Protein AF-0000000079811790 (afdb_homodimer)

Secondary structure (DSSP, 8-state):
---------HHHHHHHHHHHHHHHHHHHHHHHHHT--HHHHHHHHHTTT----HHHHHHHHHHT--BHHHHHHHHHHHS--------------------/---------HHHHHHHHHHHHHHHHHHHHHHHHHT--HHHHHHHHHTTT----HHHHHHHHHHT--BHHHHHHHHHHHS--------------------

Structure (mmCIF, N/CA/C/O backbone):
data_AF-0000000079811790-model_v1
#
loop_
_entity.id
_entity.type
_entity.pdbx_description
1 polymer 'DUF6471 domain-containing protein'
#
loop_
_atom_site.group_PDB
_atom_site.id
_atom_site.type_symbol
_atom_site.label_atom_id
_atom_site.label_alt_id
_atom_site.label_comp_id
_atom_site.label_asym_id
_atom_site.label_entity_id
_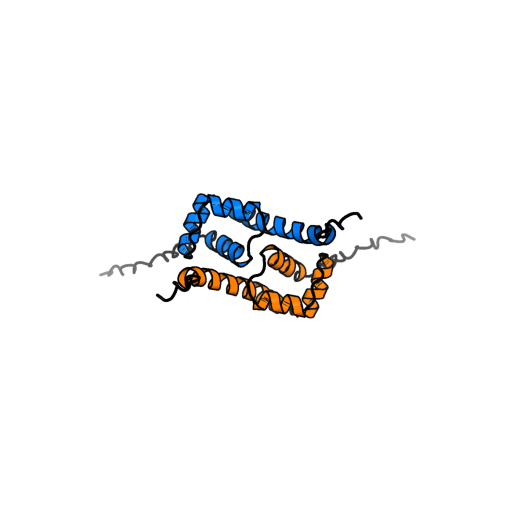atom_site.label_seq_id
_atom_site.pdbx_PDB_ins_code
_atom_site.Cartn_x
_atom_site.Cartn_y
_atom_site.Cartn_z
_atom_site.occupancy
_atom_site.B_iso_or_equiv
_atom_site.auth_seq_id
_atom_site.auth_comp_id
_atom_site.auth_asym_id
_atom_site.auth_atom_id
_atom_site.pdbx_PDB_model_num
ATOM 1 N N . MET A 1 1 ? 10.922 38.344 -19.891 1 31.14 1 MET A N 1
ATOM 2 C CA . MET A 1 1 ? 10.195 37.969 -18.672 1 31.14 1 MET A CA 1
ATOM 3 C C . MET A 1 1 ? 10.281 36.5 -18.406 1 31.14 1 MET A C 1
ATOM 5 O O . MET A 1 1 ? 9.945 35.688 -19.266 1 31.14 1 MET A O 1
ATOM 9 N N . ALA A 1 2 ? 11.164 35.969 -17.484 1 45.91 2 ALA A N 1
ATOM 10 C CA . ALA A 1 2 ? 11.562 34.562 -17.203 1 45.91 2 ALA A CA 1
ATOM 11 C C . ALA A 1 2 ? 10.359 33.719 -16.812 1 45.91 2 ALA A C 1
ATOM 13 O O . ALA A 1 2 ? 9.547 34.156 -15.984 1 45.91 2 ALA A O 1
ATOM 14 N N . THR A 1 3 ? 9.695 33.031 -17.609 1 43.34 3 THR A N 1
ATOM 15 C CA . THR A 1 3 ? 8.57 32.094 -17.438 1 43.34 3 THR A CA 1
ATOM 16 C C . THR A 1 3 ? 8.766 31.25 -16.203 1 43.34 3 THR A C 1
ATOM 18 O O . THR A 1 3 ? 9.859 30.734 -15.961 1 43.34 3 THR A O 1
ATOM 21 N N . PRO A 1 4 ? 8.141 31.609 -15.055 1 40.12 4 PRO A N 1
ATOM 22 C CA . PRO A 1 4 ? 8.289 30.859 -13.812 1 40.12 4 PRO A CA 1
ATOM 23 C C . PRO A 1 4 ? 8.25 29.344 -14.031 1 40.12 4 PRO A C 1
ATOM 25 O O . PRO A 1 4 ? 7.348 28.844 -14.711 1 40.12 4 PRO A O 1
ATOM 28 N N . THR A 1 5 ? 9.328 28.75 -14.445 1 44.62 5 THR A N 1
ATOM 29 C CA . THR A 1 5 ? 9.453 27.297 -14.344 1 44.62 5 THR A CA 1
ATOM 30 C C . THR A 1 5 ? 8.68 26.766 -13.141 1 44.62 5 THR A C 1
ATOM 32 O O . THR A 1 5 ? 8.852 27.266 -12.023 1 44.62 5 THR A O 1
ATOM 35 N N . THR A 1 6 ? 7.391 26.609 -13.133 1 40.62 6 THR A N 1
ATOM 36 C CA . THR A 1 6 ? 6.523 25.969 -12.148 1 40.62 6 THR A CA 1
ATOM 37 C C . THR A 1 6 ? 7.301 24.938 -11.328 1 40.62 6 THR A C 1
ATOM 39 O O . THR A 1 6 ? 7.762 23.922 -11.859 1 40.62 6 THR A O 1
ATOM 42 N N . LEU A 1 7 ? 8.188 25.266 -10.539 1 38.59 7 LEU A N 1
ATOM 43 C CA . LEU A 1 7 ? 8.914 24.531 -9.5 1 38.59 7 LEU A CA 1
ATOM 44 C C . LEU A 1 7 ? 8.047 23.438 -8.891 1 38.59 7 LEU A C 1
ATOM 46 O O . LEU A 1 7 ? 7.188 23.703 -8.047 1 38.59 7 LEU A O 1
ATOM 50 N N . ALA A 1 8 ? 7.254 22.734 -9.445 1 44.53 8 ALA A N 1
ATOM 51 C CA . ALA A 1 8 ? 6.848 21.406 -9.008 1 44.53 8 ALA A CA 1
ATOM 52 C C . ALA A 1 8 ? 7.797 20.859 -7.938 1 44.53 8 ALA A C 1
ATOM 54 O O . ALA A 1 8 ? 8.953 20.547 -8.227 1 44.53 8 ALA A O 1
ATOM 55 N N . SER A 1 9 ? 7.883 21.578 -6.832 1 44.88 9 SER A N 1
ATOM 56 C CA . SER A 1 9 ? 8.703 21.906 -5.672 1 44.88 9 SER A CA 1
ATOM 57 C C . SER A 1 9 ? 9.43 20.688 -5.133 1 44.88 9 SER A C 1
ATOM 59 O O . SER A 1 9 ? 8.805 19.672 -4.82 1 44.88 9 SER A O 1
ATOM 61 N N . THR A 1 10 ? 10.586 20.375 -5.426 1 48.5 10 THR A N 1
ATOM 62 C CA . THR A 1 10 ? 11.641 19.453 -5.051 1 48.5 10 THR A CA 1
ATOM 63 C C . THR A 1 10 ? 11.391 18.875 -3.656 1 48.5 10 THR A C 1
ATOM 65 O O . THR A 1 10 ? 11.734 17.734 -3.379 1 48.5 10 THR A O 1
ATOM 68 N N . SER A 1 11 ? 10.898 19.766 -2.787 1 50.56 11 SER A N 1
ATOM 69 C CA . SER A 1 11 ? 10.867 19.531 -1.347 1 50.56 11 SER A CA 1
ATOM 70 C C . SER A 1 11 ? 9.836 18.469 -0.979 1 50.56 11 SER A C 1
ATOM 72 O O . SER A 1 11 ? 10.109 17.594 -0.157 1 50.56 11 SER A O 1
ATOM 74 N N . GLU A 1 12 ? 8.531 18.75 -1.507 1 49.44 12 GLU A N 1
ATOM 75 C CA . GLU A 1 12 ? 7.504 17.766 -1.202 1 49.44 12 GLU A CA 1
ATOM 76 C C . GLU A 1 12 ? 7.789 16.438 -1.906 1 49.44 12 GLU A C 1
ATOM 78 O O . GLU A 1 12 ? 7.422 15.367 -1.409 1 49.44 12 GLU A O 1
ATOM 83 N N . ALA A 1 13 ? 8.414 16.656 -3.084 1 56.12 13 ALA A N 1
ATOM 84 C CA . ALA A 1 13 ? 8.82 15.602 -4.004 1 56.12 13 ALA A CA 1
ATOM 85 C C . ALA A 1 13 ? 9.742 14.602 -3.318 1 56.12 13 ALA A C 1
ATOM 87 O O . ALA A 1 13 ? 9.586 13.391 -3.477 1 56.12 13 ALA A O 1
ATOM 88 N N . SER A 1 14 ? 10.422 15.328 -2.33 1 75.19 14 SER A N 1
ATOM 89 C CA . SER A 1 14 ? 11.477 14.547 -1.684 1 75.19 14 SER A CA 1
ATOM 90 C C . SER A 1 14 ? 10.906 13.648 -0.597 1 75.19 14 SER A C 1
ATOM 92 O O . SER A 1 14 ? 11.281 12.477 -0.494 1 75.19 14 SER A O 1
ATOM 94 N N . ALA A 1 15 ? 9.734 14.062 -0.052 1 76.31 15 ALA A N 1
ATOM 95 C CA . ALA A 1 15 ? 9.266 13.266 1.078 1 76.31 15 ALA A CA 1
ATOM 96 C C . ALA A 1 15 ? 8.531 12.016 0.601 1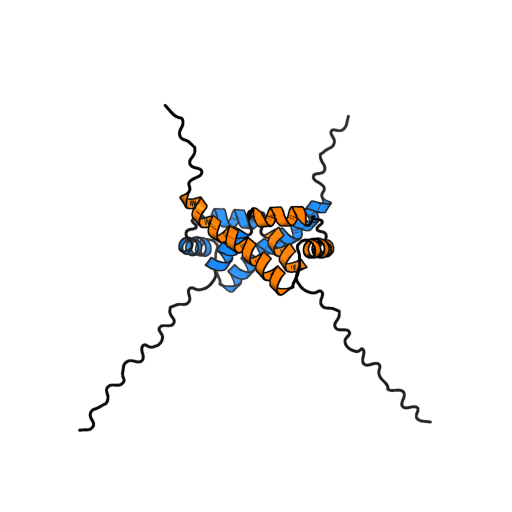 76.31 15 ALA A C 1
ATOM 98 O O . ALA A 1 15 ? 8.672 10.945 1.188 1 76.31 15 ALA A O 1
ATOM 99 N N . TRP A 1 16 ? 7.988 12.148 -0.609 1 88.69 16 TRP A N 1
ATOM 100 C CA . TRP A 1 16 ? 7.215 11.008 -1.075 1 88.69 16 TRP A CA 1
ATOM 101 C C . TRP A 1 16 ? 8.109 9.992 -1.777 1 88.69 16 TRP A C 1
ATOM 103 O O . TRP A 1 16 ? 7.777 8.805 -1.852 1 88.69 16 TRP A O 1
ATOM 113 N N . GLU A 1 17 ? 9.18 10.523 -2.164 1 92.69 17 GLU A N 1
ATOM 114 C CA . GLU A 1 17 ? 10.094 9.633 -2.873 1 92.69 17 GLU A CA 1
ATOM 115 C C . GLU A 1 17 ? 10.578 8.5 -1.972 1 92.69 17 GLU A C 1
ATOM 117 O O . GLU A 1 17 ? 10.719 7.363 -2.42 1 92.69 17 GLU A O 1
ATOM 122 N N . VAL A 1 18 ? 10.75 8.812 -0.733 1 95 18 VAL A N 1
ATOM 123 C CA . VAL A 1 18 ? 11.203 7.801 0.221 1 95 18 VAL A CA 1
ATOM 124 C C . VAL A 1 18 ? 10.148 6.707 0.355 1 95 18 VAL A C 1
ATOM 126 O O . VAL A 1 18 ? 10.477 5.52 0.378 1 95 18 VAL A O 1
ATOM 129 N N . TRP A 1 19 ? 8.969 7.051 0.351 1 96.81 19 TRP A N 1
ATOM 130 C CA . TRP A 1 19 ? 7.898 6.082 0.571 1 96.81 19 TRP A CA 1
ATOM 131 C C . TRP A 1 19 ? 7.562 5.336 -0.717 1 96.81 19 TRP A C 1
ATOM 133 O O . TRP A 1 19 ? 7.137 4.18 -0.68 1 96.81 19 TRP A O 1
ATOM 143 N N . GLU A 1 20 ? 7.805 5.992 -1.838 1 97.25 20 GLU A N 1
ATOM 144 C CA . GLU A 1 20 ? 7.699 5.293 -3.115 1 97.25 20 GLU A CA 1
ATOM 145 C C . GLU A 1 20 ? 8.75 4.195 -3.229 1 97.25 20 GLU A C 1
ATOM 147 O O . GLU A 1 20 ? 8.445 3.076 -3.648 1 97.25 20 GLU A O 1
ATOM 152 N N . GLU A 1 21 ? 9.898 4.559 -2.855 1 97.56 21 GLU A N 1
ATOM 153 C CA . GLU A 1 21 ? 10.969 3.564 -2.832 1 97.56 21 GLU A CA 1
ATOM 154 C C . GLU A 1 21 ? 10.656 2.441 -1.848 1 97.56 21 GLU A C 1
ATOM 156 O O . GLU A 1 21 ? 10.875 1.267 -2.148 1 97.56 21 GLU A O 1
ATOM 161 N N . GLU A 1 22 ? 10.148 2.828 -0.69 1 97.88 22 GLU A N 1
ATOM 162 C CA . GLU A 1 22 ? 9.82 1.837 0.33 1 97.88 22 GLU A CA 1
ATOM 163 C C . GLU A 1 22 ? 8.75 0.87 -0.166 1 97.88 22 GLU A C 1
ATOM 165 O O . GLU A 1 22 ? 8.82 -0.333 0.097 1 97.88 22 GLU A O 1
ATOM 170 N N . ALA A 1 23 ? 7.816 1.379 -0.822 1 98.38 23 ALA A N 1
ATOM 171 C CA . ALA A 1 23 ? 6.762 0.527 -1.361 1 98.38 23 ALA A CA 1
ATOM 172 C C . ALA A 1 23 ? 7.328 -0.49 -2.348 1 98.38 23 ALA A C 1
ATOM 174 O O . ALA A 1 23 ? 7.023 -1.684 -2.262 1 98.38 23 ALA A O 1
ATOM 175 N N . ALA A 1 24 ? 8.156 -0.019 -3.256 1 98.56 24 ALA A N 1
ATOM 176 C CA . ALA A 1 24 ? 8.773 -0.918 -4.227 1 98.56 24 ALA A CA 1
ATOM 177 C C . ALA A 1 24 ? 9.648 -1.959 -3.531 1 98.56 24 ALA A C 1
ATOM 179 O O . ALA A 1 24 ? 9.586 -3.146 -3.855 1 98.56 24 ALA A O 1
ATOM 180 N N . GLU A 1 25 ? 10.375 -1.499 -2.539 1 98.44 25 GLU A N 1
ATOM 181 C CA . GLU A 1 25 ? 11.273 -2.395 -1.823 1 98.44 25 GLU A CA 1
ATOM 182 C C . GLU A 1 25 ? 10.5 -3.441 -1.03 1 98.44 25 GLU A C 1
ATOM 184 O O . GLU A 1 25 ? 10.938 -4.586 -0.902 1 98.44 25 GLU A O 1
ATOM 189 N N . THR A 1 26 ? 9.43 -3.021 -0.496 1 98.31 26 THR A N 1
ATOM 190 C CA . THR A 1 26 ? 8.594 -3.959 0.244 1 98.31 26 THR A CA 1
ATOM 191 C C . THR A 1 26 ? 8.133 -5.102 -0.656 1 98.31 26 THR A C 1
ATOM 193 O O . THR A 1 26 ? 8.227 -6.273 -0.28 1 98.31 26 THR A O 1
ATOM 196 N N . LEU A 1 27 ? 7.68 -4.828 -1.8 1 98.56 27 LEU A N 1
ATOM 197 C CA . LEU A 1 27 ? 7.223 -5.855 -2.732 1 98.56 27 LEU A CA 1
ATOM 198 C C . LEU A 1 27 ? 8.383 -6.734 -3.184 1 98.56 27 LEU A C 1
ATOM 200 O O . LEU A 1 27 ? 8.281 -7.961 -3.174 1 98.56 27 LEU A O 1
ATOM 204 N N . LEU A 1 28 ? 9.5 -6.074 -3.508 1 98.5 28 LEU A N 1
ATOM 205 C CA . LEU A 1 28 ? 10.664 -6.82 -3.982 1 98.5 28 LEU A CA 1
ATOM 206 C C . LEU A 1 28 ? 11.203 -7.73 -2.887 1 98.5 28 LEU A C 1
ATOM 208 O O . LEU A 1 28 ? 11.602 -8.867 -3.16 1 98.5 28 LEU A O 1
ATOM 212 N N . ASP A 1 29 ? 11.227 -7.234 -1.709 1 98.69 29 ASP A N 1
ATOM 213 C CA . ASP A 1 29 ? 11.656 -8.047 -0.577 1 98.69 29 ASP A CA 1
ATOM 214 C C . ASP A 1 29 ? 10.758 -9.273 -0.406 1 98.69 29 ASP A C 1
ATOM 216 O O . ASP A 1 29 ? 11.25 -10.375 -0.147 1 98.69 29 ASP A O 1
ATOM 220 N N . GLU A 1 30 ? 9.484 -9.07 -0.528 1 98.19 30 GLU A N 1
ATOM 221 C CA . GLU A 1 30 ? 8.555 -10.195 -0.39 1 98.19 30 GLU A CA 1
ATOM 222 C C . GLU A 1 30 ? 8.711 -11.188 -1.538 1 98.19 30 GLU A C 1
ATOM 224 O O . GLU A 1 30 ? 8.625 -12.398 -1.333 1 98.19 30 GLU A O 1
ATOM 229 N N . MET A 1 31 ? 8.93 -10.68 -2.678 1 98.38 31 MET A N 1
ATOM 230 C CA . MET A 1 31 ? 9.195 -11.555 -3.811 1 98.38 31 MET A CA 1
ATOM 231 C C . MET A 1 31 ? 10.43 -12.414 -3.555 1 98.38 31 MET A C 1
ATOM 233 O O . MET A 1 31 ? 10.43 -13.617 -3.818 1 98.38 31 MET A O 1
ATOM 237 N N . ARG A 1 32 ? 11.43 -11.789 -3.018 1 98.3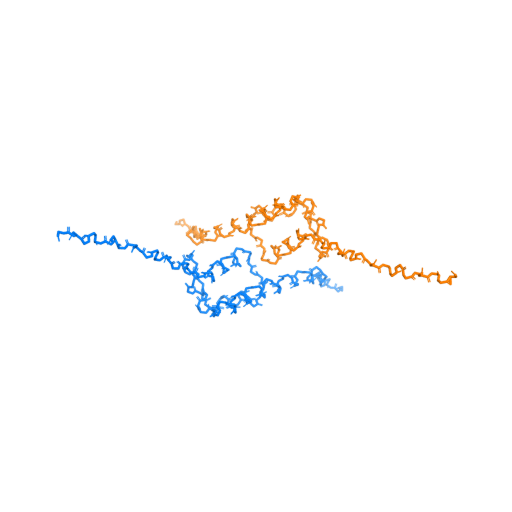1 32 ARG A N 1
ATOM 238 C CA . ARG A 1 32 ? 12.656 -12.516 -2.713 1 98.31 32 ARG A CA 1
ATOM 239 C C . ARG A 1 32 ? 12.414 -13.562 -1.632 1 98.31 32 ARG A C 1
ATOM 241 O O . ARG A 1 32 ? 12.883 -14.695 -1.742 1 98.31 32 ARG A O 1
ATOM 248 N N . LYS A 1 33 ? 11.719 -13.227 -0.665 1 97.81 33 LYS A N 1
ATOM 249 C CA . LYS A 1 33 ? 11.398 -14.148 0.424 1 97.81 33 LYS A CA 1
ATOM 250 C C . LYS A 1 33 ? 10.688 -15.391 -0.096 1 97.81 33 LYS A C 1
ATOM 252 O O . LYS A 1 33 ? 10.938 -16.5 0.371 1 97.81 33 LYS A O 1
ATOM 257 N N . HIS A 1 34 ? 9.82 -15.195 -1.048 1 96.88 34 HIS A N 1
ATOM 258 C CA . HIS A 1 34 ? 9.016 -16.297 -1.581 1 96.88 34 HIS A CA 1
ATOM 259 C C . HIS A 1 34 ? 9.656 -16.875 -2.838 1 96.88 34 HIS A C 1
ATOM 261 O O . HIS A 1 34 ? 9.094 -17.797 -3.453 1 96.88 34 HIS A O 1
ATOM 267 N N . ARG A 1 35 ? 10.742 -16.297 -3.295 1 96.88 35 ARG A N 1
ATOM 268 C CA . ARG A 1 35 ? 11.5 -16.734 -4.469 1 96.88 35 ARG A CA 1
ATOM 269 C C . ARG A 1 35 ? 10.641 -16.656 -5.727 1 96.88 35 ARG A C 1
ATOM 271 O O . ARG A 1 35 ? 10.617 -17.594 -6.523 1 96.88 35 ARG A O 1
ATOM 278 N N . MET A 1 36 ? 9.969 -15.578 -5.863 1 97.75 36 MET A N 1
ATOM 279 C CA . MET A 1 36 ? 9.086 -15.43 -7.016 1 97.75 36 MET A CA 1
ATOM 280 C C . MET A 1 36 ? 9.617 -14.359 -7.969 1 97.75 36 MET A C 1
ATOM 282 O O . MET A 1 36 ? 10.07 -13.305 -7.527 1 97.75 36 MET A O 1
ATOM 286 N N . SER A 1 37 ? 9.508 -14.703 -9.211 1 98.25 37 SER A N 1
ATOM 287 C CA . SER A 1 37 ? 9.805 -13.742 -10.266 1 98.25 37 SER A CA 1
ATOM 288 C C . SER A 1 37 ? 8.562 -12.953 -10.664 1 98.25 37 SER A C 1
ATOM 290 O O . SER A 1 37 ? 7.457 -13.258 -10.211 1 98.25 37 SER A O 1
ATOM 292 N N . TYR A 1 38 ? 8.773 -11.992 -11.578 1 98.38 38 TYR A N 1
ATOM 293 C CA . TYR A 1 38 ? 7.633 -11.258 -12.102 1 98.38 38 TYR A CA 1
ATOM 294 C C .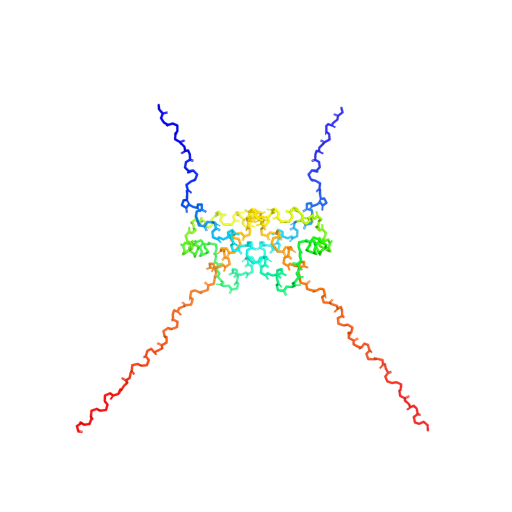 TYR A 1 38 ? 6.715 -12.164 -12.906 1 98.38 38 TYR A C 1
ATOM 296 O O . TYR A 1 38 ? 5.496 -11.984 -12.906 1 98.38 38 TYR A O 1
ATOM 304 N N . LYS A 1 39 ? 7.316 -13.078 -13.633 1 98.5 39 LYS A N 1
ATOM 305 C CA . LYS A 1 39 ? 6.512 -14.047 -14.375 1 98.5 39 LYS A CA 1
ATOM 306 C C . LYS A 1 39 ? 5.645 -14.875 -13.43 1 98.5 39 LYS A C 1
ATOM 308 O O . LYS A 1 39 ? 4.449 -15.062 -13.68 1 98.5 39 LYS A O 1
ATOM 313 N N . ALA A 1 40 ? 6.281 -15.32 -12.406 1 98.12 40 ALA A N 1
ATOM 314 C CA . ALA A 1 40 ? 5.551 -16.109 -11.406 1 98.12 40 ALA A CA 1
ATOM 315 C C . ALA A 1 40 ? 4.477 -15.266 -10.727 1 98.12 40 ALA A C 1
ATOM 317 O O . ALA A 1 40 ? 3.367 -15.742 -10.484 1 98.12 40 ALA A O 1
ATOM 318 N N . LEU A 1 41 ? 4.801 -14.031 -10.391 1 98.25 41 LEU A N 1
ATOM 319 C CA . LEU A 1 41 ? 3.838 -13.133 -9.766 1 98.25 41 LEU A CA 1
ATOM 320 C C . LEU A 1 41 ? 2.646 -12.891 -10.68 1 98.25 41 LEU A C 1
ATOM 322 O O . LEU A 1 41 ? 1.498 -12.891 -10.234 1 98.25 41 LEU A O 1
ATOM 326 N N . SER A 1 42 ? 2.959 -12.695 -11.898 1 98.38 42 SER A N 1
ATOM 327 C CA . SER A 1 42 ? 1.902 -12.492 -12.883 1 98.38 42 SER A CA 1
ATOM 328 C C . SER A 1 42 ? 0.917 -13.656 -12.891 1 98.38 42 SER A C 1
ATOM 330 O O . SER A 1 42 ? -0.297 -13.445 -12.906 1 98.38 42 SER A O 1
ATOM 332 N N . LYS A 1 43 ? 1.396 -14.828 -12.859 1 97.75 43 LYS A N 1
ATOM 333 C CA . LYS A 1 43 ? 0.555 -16.016 -12.836 1 97.75 43 LYS A CA 1
ATOM 334 C C . LYS A 1 43 ? -0.226 -16.109 -11.523 1 97.75 43 LYS A C 1
ATOM 336 O O . LYS A 1 43 ? -1.413 -16.453 -11.531 1 97.75 43 LYS A O 1
ATOM 341 N N . ALA A 1 44 ? 0.432 -15.773 -10.438 1 97.19 44 ALA A N 1
ATOM 342 C CA . ALA A 1 44 ? -0.211 -15.852 -9.133 1 97.19 44 ALA A CA 1
ATOM 343 C C . ALA A 1 44 ? -1.371 -14.859 -9.031 1 97.19 44 ALA A C 1
ATOM 345 O O . ALA A 1 44 ? -2.389 -15.148 -8.398 1 97.19 44 ALA A O 1
ATOM 346 N N . LEU A 1 45 ? -1.276 -13.773 -9.656 1 97.19 45 LEU A N 1
ATOM 347 C CA . LEU A 1 45 ? -2.307 -12.742 -9.617 1 97.19 45 LEU A CA 1
ATOM 348 C C . LEU A 1 45 ? -3.578 -13.219 -10.312 1 97.19 45 LEU A C 1
ATOM 350 O O . LEU A 1 45 ? -4.676 -12.75 -9.992 1 97.19 45 LEU A O 1
ATOM 354 N N . GLU A 1 46 ? -3.424 -14.172 -11.188 1 96.31 46 GLU A N 1
ATOM 355 C CA . GLU A 1 46 ? -4.59 -14.688 -11.898 1 96.31 46 GLU A CA 1
ATOM 356 C C . GLU A 1 46 ? -5.578 -15.344 -10.938 1 96.31 46 GLU A C 1
ATOM 358 O O . GLU A 1 46 ? -6.793 -15.297 -11.156 1 96.31 46 GLU A O 1
ATOM 363 N N . ARG A 1 47 ? -5.055 -15.906 -9.898 1 94.31 47 ARG A N 1
ATOM 364 C CA . ARG A 1 47 ? -5.93 -16.547 -8.922 1 94.31 47 ARG A CA 1
ATOM 365 C C . ARG A 1 47 ? -6.812 -15.508 -8.227 1 94.31 47 ARG A C 1
ATOM 367 O O . ARG A 1 47 ? -7.879 -15.844 -7.703 1 94.31 47 ARG A O 1
ATOM 374 N N . LEU A 1 48 ? -6.375 -14.305 -8.328 1 94.88 48 LEU A N 1
ATOM 375 C CA . LEU A 1 48 ? -7.129 -13.211 -7.723 1 94.88 48 LEU A CA 1
ATOM 376 C C . LEU A 1 48 ? -7.973 -12.484 -8.766 1 94.88 48 LEU A C 1
ATOM 378 O O . LEU A 1 48 ? -8.586 -11.453 -8.469 1 94.88 48 LEU A O 1
ATOM 382 N N . GLY A 1 49 ? -7.871 -12.961 -10 1 94.31 49 GLY A N 1
ATOM 383 C CA . GLY A 1 49 ? -8.617 -12.352 -11.094 1 94.31 49 GLY A CA 1
ATOM 384 C C . GLY A 1 49 ? -7.902 -11.172 -11.719 1 94.31 49 GLY A C 1
ATOM 385 O O . GLY A 1 49 ? -8.523 -10.352 -12.398 1 94.31 49 GLY A O 1
ATOM 386 N N . ILE A 1 50 ? -6.738 -11.008 -11.461 1 95.56 50 ILE A N 1
ATOM 387 C CA . ILE A 1 50 ? -5.941 -9.914 -12 1 95.56 50 ILE A CA 1
ATOM 388 C C . ILE A 1 50 ? -5.02 -10.43 -13.094 1 95.56 50 ILE A C 1
ATOM 390 O O . ILE A 1 50 ? -4.211 -11.336 -12.867 1 95.56 50 ILE A O 1
ATOM 394 N N . TYR A 1 51 ? -5.188 -9.812 -14.195 1 96.12 51 TYR A N 1
ATOM 395 C CA . TYR A 1 51 ? -4.41 -10.25 -15.352 1 96.12 51 TYR A CA 1
ATOM 396 C C . TYR A 1 51 ? -3.484 -9.141 -15.836 1 96.12 51 TYR A C 1
ATOM 398 O O . TYR A 1 51 ? -3.93 -8.195 -16.484 1 96.12 51 TYR A O 1
ATOM 406 N N . GLU A 1 52 ? -2.256 -9.234 -15.398 1 95.88 52 GLU A N 1
ATOM 407 C CA . GLU A 1 52 ? -1.203 -8.281 -15.742 1 95.88 52 GLU A CA 1
ATOM 408 C C . GLU A 1 52 ? 0.072 -9 -16.172 1 95.88 52 GLU A C 1
ATOM 410 O O . GLU A 1 52 ? 0.488 -9.977 -15.547 1 95.88 52 GLU A O 1
ATOM 415 N N . SER A 1 53 ? 0.664 -8.586 -17.266 1 97.75 53 SER A N 1
ATOM 416 C CA . SER A 1 53 ? 1.884 -9.227 -17.734 1 97.75 53 SER A CA 1
ATOM 417 C C . SER A 1 53 ? 3.064 -8.922 -16.828 1 97.75 53 SER A C 1
ATOM 419 O O . SER A 1 53 ? 3.078 -7.898 -16.141 1 97.75 53 SER A O 1
ATOM 421 N N . ALA A 1 54 ? 4.055 -9.836 -16.922 1 98.31 54 ALA A N 1
ATOM 422 C CA . ALA A 1 54 ? 5.281 -9.641 -16.156 1 98.31 54 ALA A CA 1
ATOM 423 C C . ALA A 1 54 ? 5.953 -8.32 -16.531 1 98.31 54 ALA A C 1
ATOM 425 O O . ALA A 1 54 ? 6.473 -7.613 -15.664 1 98.31 54 ALA A O 1
ATOM 426 N N . ALA A 1 55 ? 5.91 -7.969 -17.766 1 98.19 55 ALA A N 1
ATOM 427 C CA . ALA A 1 55 ? 6.516 -6.73 -18.25 1 98.19 55 ALA A CA 1
ATOM 428 C C . ALA A 1 55 ? 5.812 -5.508 -17.656 1 98.19 55 ALA A C 1
ATOM 430 O O . ALA A 1 55 ? 6.461 -4.535 -17.266 1 98.19 55 ALA A O 1
ATOM 431 N N . GLN A 1 56 ? 4.504 -5.543 -17.578 1 97.44 56 GLN A N 1
ATOM 432 C CA . GLN A 1 56 ? 3.738 -4.43 -17.016 1 97.44 56 GLN A CA 1
ATOM 433 C C . GLN A 1 56 ? 3.957 -4.305 -15.516 1 97.44 56 GLN A C 1
ATOM 435 O O . GLN A 1 56 ? 4.039 -3.193 -14.984 1 97.44 56 GLN A O 1
ATOM 440 N N . LEU A 1 57 ? 4.035 -5.445 -14.867 1 98.31 57 LEU A N 1
ATOM 441 C CA . LEU A 1 57 ? 4.348 -5.449 -13.438 1 98.31 57 LEU A CA 1
ATOM 442 C C . LEU A 1 57 ? 5.707 -4.809 -13.18 1 98.31 57 LEU A C 1
ATOM 444 O O . LEU A 1 57 ? 5.84 -3.967 -12.289 1 98.31 57 LEU A O 1
ATOM 448 N N . ASN A 1 58 ? 6.656 -5.223 -13.945 1 97.81 58 ASN A N 1
ATOM 449 C CA . ASN A 1 58 ? 8.008 -4.676 -13.828 1 97.81 58 ASN A CA 1
ATOM 450 C C . ASN A 1 58 ? 8.016 -3.162 -14.023 1 97.81 58 ASN A C 1
ATOM 452 O O . ASN A 1 58 ? 8.68 -2.439 -13.281 1 97.81 58 ASN A O 1
ATOM 456 N N . ARG A 1 59 ? 7.309 -2.697 -14.914 1 97.75 59 ARG A N 1
ATOM 457 C CA . ARG A 1 59 ? 7.246 -1.264 -15.18 1 97.75 59 ARG A CA 1
ATOM 458 C C . ARG A 1 59 ? 6.594 -0.521 -14.016 1 97.75 59 ARG A C 1
ATOM 460 O O . ARG A 1 59 ? 7.078 0.53 -13.594 1 97.75 59 ARG A O 1
ATOM 467 N N . LYS A 1 60 ? 5.508 -1.073 -13.539 1 97.56 60 LYS A N 1
ATOM 468 C CA . LYS A 1 60 ? 4.805 -0.454 -12.422 1 97.56 60 LYS A CA 1
ATOM 469 C C . LYS A 1 60 ? 5.715 -0.321 -11.203 1 97.56 60 LYS A C 1
ATOM 471 O O . LYS A 1 60 ? 5.781 0.745 -10.586 1 97.56 60 LYS A O 1
ATOM 476 N N . VAL A 1 61 ? 6.391 -1.388 -10.945 1 98.06 61 VAL A N 1
ATOM 477 C CA . VAL A 1 61 ? 7.238 -1.412 -9.758 1 98.06 61 VAL A CA 1
ATOM 478 C C . VAL A 1 61 ? 8.445 -0.498 -9.969 1 98.06 61 VAL A C 1
ATOM 480 O O . VAL A 1 61 ? 8.867 0.2 -9.039 1 98.06 61 VAL A O 1
ATOM 483 N N . ASN A 1 62 ? 8.961 -0.424 -11.07 1 96.81 62 ASN A N 1
ATOM 484 C CA . ASN A 1 62 ? 10.109 0.416 -11.383 1 96.81 62 ASN A CA 1
ATOM 485 C C . ASN A 1 62 ? 9.758 1.899 -11.32 1 96.81 62 ASN A C 1
ATOM 487 O O . ASN A 1 62 ? 10.578 2.721 -10.914 1 96.81 62 ASN A O 1
ATOM 491 N N . ARG A 1 63 ? 8.609 2.23 -11.617 1 96.19 63 ARG A N 1
ATOM 492 C CA . ARG A 1 63 ? 8.148 3.617 -11.562 1 96.19 63 ARG A CA 1
ATOM 493 C C . ARG A 1 63 ? 7.766 4.008 -10.141 1 96.19 63 ARG A C 1
ATOM 495 O O . ARG A 1 63 ? 7.691 5.195 -9.82 1 96.19 63 ARG A O 1
ATOM 502 N N . LYS A 1 64 ? 7.441 3.111 -9.422 1 95.12 64 LYS A N 1
ATOM 503 C CA . LYS A 1 64 ? 7.262 3.24 -7.98 1 95.12 64 LYS A CA 1
ATOM 504 C C . LYS A 1 64 ? 6.047 4.105 -7.656 1 95.12 64 LYS A C 1
ATOM 506 O O . LYS A 1 64 ? 5.938 4.637 -6.551 1 95.12 64 LYS A O 1
ATOM 511 N N . LYS A 1 65 ? 5.125 4.195 -8.633 1 94.19 65 LYS A N 1
ATOM 512 C CA . LYS A 1 65 ? 3.943 5.039 -8.469 1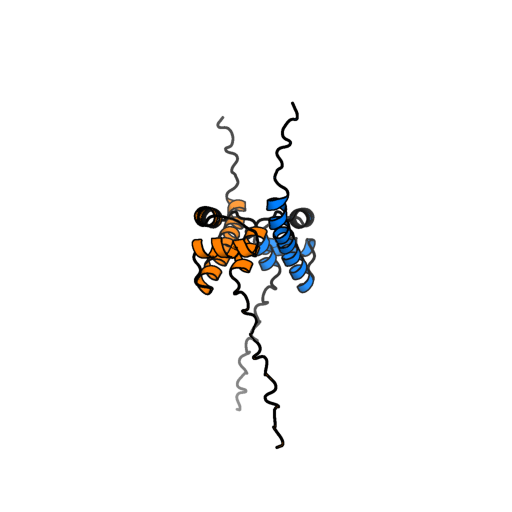 94.19 65 LYS A CA 1
ATOM 513 C C . LYS A 1 65 ? 2.664 4.203 -8.516 1 94.19 65 LYS A C 1
ATOM 515 O O . LYS A 1 65 ? 1.625 4.68 -8.977 1 94.19 65 LYS A O 1
ATOM 520 N N . PHE A 1 66 ? 2.686 3.035 -7.945 1 97.19 66 PHE A N 1
ATOM 521 C CA . PHE A 1 66 ? 1.543 2.131 -8.016 1 97.19 66 PHE A CA 1
ATOM 522 C C . PHE A 1 66 ? 0.646 2.305 -6.793 1 97.19 66 PHE A C 1
ATOM 524 O O . PHE A 1 66 ? 1.052 2.908 -5.797 1 97.19 66 PHE A O 1
ATOM 531 N N . SER A 1 67 ? -0.562 1.809 -6.953 1 97.81 67 SER A N 1
ATOM 532 C CA . SER A 1 67 ? -1.586 2.004 -5.934 1 97.81 67 SER A CA 1
ATOM 533 C C . SER A 1 67 ? -1.38 1.057 -4.754 1 97.81 67 SER A C 1
ATOM 535 O O . SER A 1 67 ? -0.706 0.033 -4.887 1 97.81 67 SER A O 1
ATOM 537 N N . ALA A 1 68 ? -2.006 1.403 -3.627 1 98.5 68 ALA A N 1
ATOM 538 C CA . ALA A 1 68 ? -2.031 0.524 -2.461 1 98.5 68 ALA A CA 1
ATOM 539 C C . ALA A 1 68 ? -2.77 -0.775 -2.77 1 98.5 68 ALA A C 1
ATOM 541 O O . ALA A 1 68 ? -2.365 -1.849 -2.318 1 98.5 68 ALA A O 1
ATOM 542 N N . ALA A 1 69 ? -3.807 -0.672 -3.531 1 98 69 ALA A N 1
ATOM 543 C CA . ALA A 1 69 ? -4.547 -1.856 -3.959 1 98 69 ALA A CA 1
ATOM 544 C C . ALA A 1 69 ? -3.639 -2.826 -4.711 1 98 69 ALA A C 1
ATOM 546 O O . ALA A 1 69 ? -3.672 -4.035 -4.465 1 98 69 ALA A O 1
ATOM 547 N N . PHE A 1 70 ? -2.818 -2.342 -5.551 1 97.69 70 PHE A N 1
ATOM 548 C CA . PHE A 1 70 ? -1.883 -3.156 -6.316 1 97.69 70 PHE A CA 1
ATOM 549 C C . PHE A 1 70 ? -0.89 -3.852 -5.391 1 97.69 70 PHE A C 1
ATOM 551 O O . PHE A 1 70 ? -0.651 -5.055 -5.52 1 97.69 70 PHE A O 1
ATOM 558 N N . LEU A 1 71 ? -0.383 -3.047 -4.523 1 98.5 71 LEU A N 1
ATOM 559 C CA . LEU A 1 71 ? 0.587 -3.615 -3.594 1 98.5 71 LEU A CA 1
ATOM 560 C C . LEU A 1 71 ? -0.034 -4.754 -2.789 1 98.5 71 LEU A C 1
ATOM 562 O O . LEU A 1 71 ? 0.554 -5.832 -2.674 1 98.5 71 LEU A O 1
ATOM 566 N N . LEU A 1 72 ? -1.204 -4.543 -2.289 1 98.19 72 LEU A N 1
ATOM 567 C CA . LEU A 1 72 ? -1.842 -5.543 -1.441 1 98.19 72 LEU A CA 1
ATOM 568 C C . LEU A 1 72 ? -2.201 -6.785 -2.246 1 98.19 72 LEU A C 1
ATOM 570 O O . LEU A 1 72 ? -2.059 -7.91 -1.757 1 98.19 72 LEU A O 1
ATOM 574 N N . ALA A 1 73 ? -2.672 -6.594 -3.439 1 97.88 73 ALA A N 1
ATOM 575 C CA . ALA A 1 73 ? -2.965 -7.738 -4.301 1 97.88 73 ALA A CA 1
ATOM 576 C C . ALA A 1 73 ? -1.707 -8.562 -4.559 1 97.88 73 ALA A C 1
ATOM 578 O O . ALA A 1 73 ? -1.748 -9.797 -4.523 1 97.88 73 ALA A O 1
ATOM 579 N N . CYS A 1 74 ? -0.59 -7.852 -4.82 1 98.44 74 CYS A N 1
ATOM 580 C CA . CYS A 1 74 ? 0.665 -8.555 -5.062 1 98.44 74 CYS A CA 1
ATOM 581 C C . CYS A 1 74 ? 1.101 -9.336 -3.83 1 98.44 74 CYS A C 1
ATOM 583 O O . CYS A 1 74 ? 1.508 -10.492 -3.938 1 98.44 74 CYS A O 1
ATOM 585 N N . LEU A 1 75 ? 0.976 -8.688 -2.711 1 98.25 75 LEU A N 1
ATOM 586 C CA . LEU A 1 75 ? 1.379 -9.352 -1.477 1 98.25 75 LEU A CA 1
ATOM 587 C C . LEU A 1 75 ? 0.496 -10.562 -1.199 1 98.25 75 LEU A C 1
ATOM 589 O O . LEU A 1 75 ? 0.979 -11.594 -0.728 1 98.25 75 LEU A O 1
ATOM 593 N N . GLU A 1 76 ? -0.719 -10.406 -1.457 1 97.56 76 GLU A N 1
ATOM 594 C CA . GLU A 1 76 ? -1.636 -11.531 -1.307 1 97.56 76 GLU A CA 1
ATOM 595 C C . GLU A 1 76 ? -1.271 -12.672 -2.258 1 97.56 76 GLU A C 1
ATOM 597 O O . GLU A 1 76 ? -1.294 -13.844 -1.87 1 97.56 76 GLU A O 1
ATOM 602 N N . ALA A 1 77 ? -0.982 -12.352 -3.424 1 97.69 77 ALA A N 1
ATOM 603 C CA . ALA A 1 77 ? -0.656 -13.344 -4.441 1 97.69 77 ALA A CA 1
ATOM 604 C C . ALA A 1 77 ? 0.618 -14.102 -4.078 1 97.69 77 ALA A C 1
ATOM 606 O O . ALA A 1 77 ? 0.805 -15.25 -4.488 1 97.69 77 ALA A O 1
ATOM 607 N N . LEU A 1 78 ? 1.462 -13.477 -3.336 1 97.56 78 LEU A N 1
ATOM 608 C CA . LEU A 1 78 ? 2.736 -14.078 -2.961 1 97.56 78 LEU A CA 1
ATOM 609 C C . LEU A 1 78 ? 2.547 -15.109 -1.853 1 97.56 78 LEU A C 1
ATOM 611 O O . LEU A 1 78 ? 3.418 -15.953 -1.625 1 97.56 78 LEU A O 1
ATOM 615 N N . GLU A 1 79 ? 1.461 -15.016 -1.087 1 94.31 79 GLU A N 1
ATOM 616 C CA . GLU A 1 79 ? 1.212 -15.953 0.004 1 94.31 79 GLU A CA 1
ATOM 617 C C . GLU A 1 79 ? 0.896 -17.344 -0.528 1 94.31 79 GLU A C 1
ATOM 619 O O . GLU A 1 79 ? 0.111 -17.5 -1.466 1 94.31 79 GLU A O 1
ATOM 624 N N . PRO A 1 80 ? 1.666 -18.359 0.028 1 84.44 80 PRO A N 1
ATOM 625 C CA . PRO A 1 80 ? 1.426 -19.719 -0.44 1 84.44 80 PRO A CA 1
ATOM 626 C C . PRO A 1 80 ? -0.013 -20.188 -0.214 1 84.44 80 PRO A C 1
ATOM 628 O O . PRO A 1 80 ? -0.641 -19.797 0.774 1 84.44 80 PRO A O 1
ATOM 631 N N . GLU A 1 81 ? -0.536 -20.766 -1.222 1 75.94 81 GLU A N 1
ATOM 632 C CA . GLU A 1 81 ? -1.845 -21.375 -1.055 1 75.94 81 GLU A CA 1
ATOM 633 C C . GLU A 1 81 ? -1.791 -22.516 -0.028 1 75.94 81 GLU A C 1
ATOM 635 O O . GLU A 1 81 ? -0.845 -23.297 -0.015 1 75.94 81 GLU A O 1
ATOM 640 N N . GLU A 1 82 ? -2.16 -22.141 1.188 1 60.19 82 GLU A N 1
ATOM 641 C CA . GLU A 1 82 ? -2.209 -23.266 2.104 1 60.19 82 GLU A CA 1
ATOM 642 C C . GLU A 1 82 ? -2.717 -24.531 1.398 1 60.19 82 GLU A C 1
ATOM 644 O O . GLU A 1 82 ? -3.736 -24.484 0.708 1 60.19 82 GLU A O 1
ATOM 649 N N . GLU A 1 83 ? -1.839 -25.281 0.888 1 55.5 83 GLU A N 1
ATOM 650 C CA . GLU A 1 83 ? -2.346 -26.625 0.578 1 55.5 83 GLU A CA 1
ATOM 651 C C . GLU A 1 83 ? -3.324 -27.094 1.646 1 55.5 83 GLU A C 1
ATOM 653 O O . GLU A 1 83 ? -3.09 -26.906 2.842 1 55.5 83 GLU A O 1
ATOM 658 N N . PRO A 1 84 ? -4.652 -27.281 1.285 1 50.53 84 PRO A N 1
ATOM 659 C CA . PRO A 1 84 ? -5.469 -27.906 2.326 1 50.53 84 PRO A CA 1
ATOM 660 C C . PRO A 1 84 ? -4.672 -28.891 3.186 1 50.53 84 PRO A C 1
ATOM 662 O O . PRO A 1 84 ? -3.852 -29.641 2.664 1 50.53 84 PRO A O 1
ATOM 665 N N . ASN A 1 85 ? -4.125 -28.359 4.199 1 47.62 85 ASN A N 1
ATOM 666 C CA . ASN A 1 85 ? -3.596 -29.406 5.062 1 47.62 85 ASN A CA 1
ATOM 667 C C . ASN A 1 85 ? -4.387 -30.703 4.918 1 47.62 85 ASN A C 1
ATOM 669 O O . ASN A 1 85 ? -5.57 -30.766 5.254 1 47.62 85 ASN A O 1
ATOM 673 N N . ALA A 1 86 ? -4.207 -31.484 3.916 1 44.84 86 ALA A N 1
ATOM 674 C CA . ALA A 1 86 ? -4.727 -32.844 4.004 1 44.84 86 ALA A CA 1
ATOM 675 C C . ALA A 1 86 ? -4.746 -33.344 5.449 1 44.84 86 ALA A C 1
ATOM 677 O O . ALA A 1 86 ? -3.695 -33.625 6.023 1 44.84 86 ALA A O 1
ATOM 678 N N . ARG A 1 87 ? -5.461 -32.688 6.316 1 45.84 87 ARG A N 1
ATOM 679 C CA . ARG A 1 87 ? -5.598 -33.469 7.543 1 45.84 87 ARG A CA 1
ATOM 680 C C . ARG A 1 87 ? -5.57 -34.969 7.242 1 45.84 87 ARG A C 1
ATOM 682 O O . ARG A 1 87 ? -6.297 -35.469 6.367 1 45.84 87 ARG A O 1
ATOM 689 N N . PRO A 1 88 ? -4.508 -35.625 7.594 1 46.91 88 PRO A N 1
ATOM 690 C CA . PRO A 1 88 ? -4.602 -37.094 7.332 1 46.91 88 PRO A CA 1
ATOM 691 C C . PRO A 1 88 ? -6 -37.625 7.602 1 46.91 88 PRO A C 1
ATOM 693 O O . PRO A 1 88 ? -6.582 -37.375 8.656 1 46.91 88 PRO A O 1
ATOM 696 N N . LEU A 1 89 ? -6.965 -37.531 6.719 1 47.97 89 LEU A N 1
ATOM 697 C CA . LEU A 1 89 ? -8.148 -38.344 6.977 1 47.97 89 LEU A CA 1
ATOM 698 C C . LEU A 1 89 ? -7.793 -39.594 7.781 1 47.97 89 LEU A C 1
ATOM 700 O O . LEU A 1 89 ? -6.961 -40.406 7.359 1 47.97 89 LEU A O 1
ATOM 704 N N . GLY A 1 90 ? -7.625 -39.438 9.094 1 45.69 90 GLY A N 1
ATOM 705 C CA . GLY A 1 90 ? -7.535 -40.625 9.906 1 45.69 90 GLY A CA 1
ATOM 706 C C . GLY A 1 90 ? -8.383 -41.781 9.391 1 45.69 90 GLY A C 1
ATOM 707 O O . GLY A 1 90 ? -9.617 -41.688 9.375 1 45.69 90 GLY A O 1
ATOM 708 N N . LEU A 1 91 ? -7.953 -42.469 8.438 1 50.12 91 LEU A N 1
ATOM 709 C CA . LEU A 1 91 ? -8.578 -43.75 8.047 1 50.12 91 LEU A CA 1
ATOM 710 C C . LEU A 1 91 ? -9.047 -44.5 9.281 1 50.12 91 LEU A C 1
ATOM 712 O O . LEU A 1 91 ? -8.391 -44.469 10.32 1 50.12 91 LEU A O 1
ATOM 716 N N . PRO A 1 92 ? -10.375 -44.656 9.516 1 47.91 92 PRO A N 1
ATOM 717 C CA . PRO A 1 92 ? -10.859 -45.469 10.617 1 47.91 92 PRO A CA 1
ATOM 718 C C . PRO A 1 92 ? -10.047 -46.75 10.789 1 47.91 92 PRO A C 1
ATOM 720 O O . PRO A 1 92 ? -9.57 -47.312 9.805 1 47.91 92 PRO A O 1
ATOM 723 N N . THR A 1 93 ? -9.109 -46.812 11.711 1 43.12 93 THR A N 1
ATOM 724 C CA . THR A 1 93 ? -8.492 -48.062 12.117 1 43.12 93 THR A CA 1
ATOM 725 C C . THR A 1 93 ? -9.531 -49.188 12.203 1 43.12 93 THR A C 1
ATOM 727 O O . THR A 1 93 ? -10.602 -49 12.773 1 43.12 93 THR A O 1
ATOM 730 N N . ASP A 1 94 ? -9.656 -50.031 11.234 1 37.84 94 ASP A N 1
ATOM 731 C CA . ASP A 1 94 ? -10.383 -51.312 11.258 1 37.84 94 ASP A CA 1
ATOM 732 C C . ASP A 1 94 ? -10.203 -52.031 12.594 1 37.84 94 ASP A C 1
ATOM 734 O O . ASP A 1 94 ? -9.07 -52.281 13.016 1 37.84 94 ASP A O 1
ATOM 738 N N . LYS A 1 95 ? -11.148 -51.844 13.523 1 40.75 95 LYS A N 1
ATOM 739 C CA . LYS A 1 95 ? -11.305 -52.75 14.656 1 40.75 95 LYS A CA 1
ATOM 740 C C . LYS A 1 95 ? -11.102 -54.188 14.234 1 40.75 95 LYS A C 1
ATOM 742 O O . LYS A 1 95 ? -11.805 -54.688 13.352 1 40.75 95 LYS A O 1
ATOM 747 N N . GLN A 1 96 ? -9.812 -54.625 14.062 1 36.88 96 GLN A N 1
ATOM 748 C CA . GLN A 1 96 ? -9.562 -56.031 14.008 1 36.88 96 GLN A CA 1
ATOM 749 C C . GLN A 1 96 ? -10.477 -56.812 14.969 1 36.88 96 GLN A C 1
ATOM 751 O O . GLN A 1 96 ? -10.508 -56.5 16.156 1 36.88 96 GLN A O 1
ATOM 756 N N . GLY A 1 97 ? -11.594 -57.188 14.594 1 39.84 97 GLY A N 1
ATOM 757 C CA . GLY A 1 97 ? -12.461 -58.188 15.188 1 39.84 97 GLY A CA 1
ATOM 758 C C . GLY A 1 97 ? -11.688 -59.312 15.875 1 39.84 97 GLY A C 1
ATOM 759 O O . GLY A 1 97 ? -10.992 -60.062 15.219 1 39.84 97 GLY A O 1
ATOM 760 N N . SER A 1 98 ? -11.055 -59 16.969 1 40.94 98 SER A N 1
ATOM 761 C CA . SER A 1 98 ? -10.625 -60.125 17.797 1 40.94 98 SER A CA 1
ATOM 762 C C . SER A 1 98 ? -11.734 -61.156 17.938 1 40.94 98 SER A C 1
ATOM 764 O O . SER A 1 98 ? -12.781 -60.906 18.531 1 40.94 98 SER A O 1
ATOM 766 N N . ASN A 1 99 ? -12.219 -61.75 16.875 1 29.31 99 ASN A N 1
ATOM 767 C CA . ASN A 1 99 ? -12.719 -63.094 17.203 1 29.31 99 ASN A CA 1
ATOM 768 C C . ASN A 1 99 ? -11.609 -64 17.75 1 29.31 99 ASN A C 1
ATOM 770 O O . ASN A 1 99 ? -10.484 -63.969 17.234 1 29.31 99 ASN A O 1
ATOM 774 N N . MET B 1 1 ? -27.422 6.633 -34.5 1 24.09 1 MET B N 1
ATOM 775 C CA . MET B 1 1 ? -26.641 5.508 -33.969 1 24.09 1 MET B CA 1
ATOM 776 C C . MET B 1 1 ? -25.922 5.895 -32.688 1 24.09 1 MET B C 1
ATOM 778 O O . MET B 1 1 ? -25.156 6.852 -32.656 1 24.09 1 MET B O 1
ATOM 782 N N . ALA B 1 2 ? -26.453 5.621 -31.484 1 40.88 2 ALA B N 1
ATOM 783 C CA . ALA B 1 2 ? -26 6.039 -30.156 1 40.88 2 ALA B CA 1
ATOM 784 C C . ALA B 1 2 ? -24.547 5.617 -29.922 1 40.88 2 ALA B C 1
ATOM 786 O O . ALA B 1 2 ? -24.156 4.492 -30.234 1 40.88 2 ALA B O 1
ATOM 787 N N . THR B 1 3 ? -23.562 6.414 -30 1 42.31 3 THR B N 1
ATOM 788 C CA . THR B 1 3 ? -22.125 6.219 -29.844 1 42.31 3 THR B CA 1
ATOM 789 C C . THR B 1 3 ? -21.828 5.312 -28.641 1 42.31 3 THR B C 1
ATOM 791 O O . THR B 1 3 ? -22.547 5.344 -27.641 1 42.31 3 THR B O 1
ATOM 794 N N . PRO B 1 4 ? -21.234 4.164 -28.812 1 40.28 4 PRO B N 1
ATOM 795 C CA . PRO B 1 4 ? -20.922 3.182 -27.766 1 40.28 4 PRO B CA 1
ATOM 796 C C . PRO B 1 4 ? -20.359 3.822 -26.5 1 40.28 4 PRO B C 1
ATOM 798 O O . PRO B 1 4 ? -19.578 4.781 -26.578 1 40.28 4 PRO B O 1
ATOM 801 N N . THR B 1 5 ? -21.156 4.109 -25.547 1 43.25 5 THR B N 1
ATOM 802 C CA . THR B 1 5 ? -20.797 4.371 -24.156 1 43.25 5 THR B CA 1
ATOM 803 C C . THR B 1 5 ? -19.547 3.568 -23.766 1 43.25 5 THR B C 1
ATOM 805 O O . THR B 1 5 ? -19.5 2.357 -23.984 1 43.25 5 THR B O 1
ATOM 808 N N . THR B 1 6 ? -18.344 3.924 -23.969 1 39.69 6 THR B N 1
ATOM 809 C CA . THR B 1 6 ? -17.062 3.387 -23.531 1 39.69 6 THR B CA 1
ATOM 810 C C . THR B 1 6 ? -17.219 2.691 -22.172 1 39.69 6 THR B C 1
ATOM 812 O O . THR B 1 6 ? -17.516 3.336 -21.172 1 39.69 6 THR B O 1
ATOM 815 N N . LEU B 1 7 ? -17.875 1.631 -22.047 1 36.41 7 LEU B N 1
ATOM 816 C CA . LEU B 1 7 ? -18.047 0.735 -20.906 1 36.41 7 LEU B CA 1
ATOM 817 C C . LEU B 1 7 ? -16.797 0.711 -20.031 1 36.41 7 LEU B C 1
ATOM 819 O O . LEU B 1 7 ? -15.789 0.121 -20.422 1 36.41 7 LEU B O 1
ATOM 823 N N . ALA B 1 8 ? -16.156 1.634 -19.625 1 41.59 8 ALA B N 1
ATOM 824 C CA . ALA B 1 8 ? -15.305 1.618 -18.438 1 41.59 8 ALA B CA 1
ATOM 825 C C . ALA B 1 8 ? -15.562 0.371 -17.594 1 41.59 8 ALA B C 1
ATOM 827 O O . ALA B 1 8 ? -16.641 0.223 -17 1 41.59 8 ALA B O 1
ATOM 828 N N . SER B 1 9 ? -15.391 -0.805 -18.156 1 42.72 9 SER B N 1
ATOM 829 C CA . SER B 1 9 ? -15.812 -2.199 -18.219 1 42.72 9 SER B CA 1
ATOM 830 C C . SER B 1 9 ? -15.945 -2.799 -16.828 1 42.72 9 SER B C 1
ATOM 832 O O . SER B 1 9 ? -15.008 -2.762 -16.031 1 42.72 9 SER B O 1
ATOM 834 N N . THR B 1 10 ? -17 -2.842 -16.188 1 47.78 10 THR B N 1
ATOM 835 C CA . THR B 1 10 ? -17.562 -3.348 -14.938 1 47.78 10 THR B CA 1
ATOM 836 C C . THR B 1 10 ? -16.688 -4.461 -14.367 1 47.78 10 THR B C 1
ATOM 838 O O . THR B 1 10 ? -16.594 -4.605 -13.148 1 47.78 10 THR B O 1
ATOM 841 N N . SER B 1 11 ? -16.25 -5.301 -15.266 1 49.44 11 SER B N 1
ATOM 842 C CA . SER B 1 11 ? -15.672 -6.582 -14.883 1 49.44 11 SER B CA 1
ATOM 843 C C . SER B 1 11 ? -14.32 -6.395 -14.203 1 49.44 11 SER B C 1
ATOM 845 O O . SER B 1 11 ? -14.031 -7.043 -13.195 1 49.44 11 SER B O 1
ATOM 847 N N . GLU B 1 12 ? -13.406 -5.574 -14.938 1 48.84 12 GLU B N 1
ATOM 848 C CA . GLU B 1 12 ? -12.086 -5.383 -14.352 1 48.84 12 GLU B CA 1
ATOM 849 C C . GLU B 1 12 ? -12.164 -4.508 -13.102 1 48.84 12 GLU B C 1
ATOM 851 O O . GLU B 1 12 ? -11.375 -4.68 -12.164 1 48.84 12 GLU B O 1
ATOM 856 N N . ALA B 1 13 ? -13.156 -3.615 -13.227 1 54.47 13 ALA B N 1
ATOM 857 C CA . ALA B 1 13 ? -13.484 -2.664 -12.172 1 54.47 13 ALA B CA 1
ATOM 858 C C . ALA B 1 13 ? -13.789 -3.383 -10.859 1 54.47 13 ALA B C 1
ATOM 860 O O . ALA B 1 13 ? -13.344 -2.955 -9.789 1 54.47 13 ALA B O 1
ATOM 861 N N . SER B 1 14 ? -14.234 -4.578 -11.234 1 74.81 14 SER B N 1
ATOM 862 C CA . SER B 1 14 ? -14.727 -5.328 -10.078 1 74.81 14 SER B CA 1
ATOM 863 C C . SER B 1 14 ? -13.578 -5.98 -9.312 1 74.81 14 SER B C 1
ATOM 865 O O . SER B 1 14 ? -13.539 -5.934 -8.086 1 74.81 14 SER B O 1
ATOM 867 N N . ALA B 1 15 ? -12.477 -6.293 -10.047 1 75.62 15 ALA B N 1
ATOM 868 C CA . ALA B 1 15 ? -11.438 -7.031 -9.328 1 75.62 15 ALA B CA 1
ATOM 869 C C . ALA B 1 15 ? -10.586 -6.098 -8.477 1 75.62 15 ALA B C 1
ATOM 871 O O . ALA B 1 15 ? -10.195 -6.445 -7.359 1 75.62 15 ALA B O 1
ATOM 872 N N . TRP B 1 16 ? -10.547 -4.832 -8.922 1 88.69 16 TRP B N 1
ATOM 873 C CA . TRP B 1 16 ? -9.68 -3.92 -8.18 1 88.69 16 TRP B CA 1
ATOM 874 C C . TRP B 1 16 ? -10.43 -3.293 -7.008 1 88.69 16 TRP B C 1
ATOM 876 O O . TRP B 1 16 ? -9.812 -2.857 -6.031 1 88.69 16 TRP B O 1
ATOM 886 N N . GLU B 1 17 ? -11.664 -3.381 -7.164 1 92.69 17 GLU B N 1
ATOM 887 C CA . GLU B 1 17 ? -12.469 -2.775 -6.109 1 92.69 17 GLU B CA 1
ATOM 888 C C . GLU B 1 17 ? -12.25 -3.488 -4.777 1 92.69 17 GLU B C 1
ATOM 890 O O . GLU B 1 17 ? -12.203 -2.848 -3.725 1 92.69 17 GLU B O 1
ATOM 895 N N . VAL B 1 18 ? -12.047 -4.77 -4.859 1 95.06 18 VAL B N 1
ATOM 896 C CA . VAL B 1 18 ? -11.82 -5.551 -3.648 1 95.06 18 VAL B CA 1
ATOM 897 C C . VAL B 1 18 ? -10.516 -5.109 -2.984 1 95.06 18 VAL B C 1
ATOM 899 O O . VAL B 1 18 ? -10.461 -4.953 -1.763 1 95.06 18 VAL B O 1
ATOM 902 N N . TRP B 1 19 ? -9.586 -4.828 -3.707 1 96.88 19 TRP B N 1
ATOM 903 C CA . TRP B 1 19 ? -8.281 -4.5 -3.152 1 96.88 19 TRP B CA 1
ATOM 904 C C . TRP B 1 19 ? -8.219 -3.033 -2.74 1 96.88 19 TRP B C 1
ATOM 906 O O . TRP B 1 19 ? -7.488 -2.674 -1.813 1 96.88 19 TRP B O 1
ATOM 916 N N . GLU B 1 20 ? -9.008 -2.207 -3.4 1 97.25 20 GLU B N 1
ATOM 917 C CA . GLU B 1 20 ? -9.164 -0.829 -2.941 1 97.25 20 GLU B CA 1
ATOM 918 C C . GLU B 1 20 ? -9.82 -0.774 -1.565 1 97.25 20 GLU B C 1
ATOM 920 O O . GLU B 1 20 ? -9.367 -0.037 -0.686 1 97.25 20 GLU B O 1
ATOM 925 N N . GLU B 1 21 ? -10.805 -1.547 -1.458 1 97.56 21 GLU B N 1
ATOM 926 C CA . GLU B 1 21 ? -11.461 -1.651 -0.157 1 97.56 21 GLU B CA 1
ATOM 927 C C . GLU B 1 21 ? -10.508 -2.213 0.896 1 97.56 21 GLU B C 1
ATOM 929 O O . GLU B 1 21 ? -10.469 -1.724 2.025 1 97.56 21 GLU B O 1
ATOM 934 N N . GLU B 1 22 ? -9.766 -3.229 0.505 1 97.94 22 GLU B N 1
ATOM 935 C CA . GLU B 1 22 ? -8.828 -3.85 1.434 1 97.94 22 GLU B CA 1
ATOM 936 C C . GLU B 1 22 ? -7.77 -2.854 1.896 1 97.94 22 GLU B C 1
ATOM 938 O O . GLU B 1 22 ? -7.391 -2.84 3.068 1 97.94 22 GLU B O 1
ATOM 943 N N . ALA B 1 23 ? -7.324 -2.082 1.013 1 98.44 23 ALA B N 1
ATOM 944 C CA . ALA B 1 23 ? -6.324 -1.075 1.366 1 98.44 23 ALA B CA 1
ATOM 945 C C . ALA B 1 23 ? -6.883 -0.087 2.387 1 98.44 23 ALA B C 1
ATOM 947 O O . ALA B 1 23 ? -6.238 0.198 3.4 1 98.44 23 ALA B O 1
ATOM 948 N N . ALA B 1 24 ? -8.07 0.406 2.143 1 98.56 24 ALA B N 1
ATOM 949 C CA . ALA B 1 24 ? -8.703 1.338 3.074 1 98.56 24 ALA B CA 1
ATOM 950 C C . ALA B 1 24 ? -8.938 0.685 4.434 1 98.56 24 ALA B C 1
ATOM 952 O O . ALA B 1 24 ? -8.648 1.281 5.473 1 98.56 24 ALA B O 1
ATOM 953 N N . GLU B 1 25 ? -9.367 -0.549 4.387 1 98.44 25 GLU B N 1
ATOM 954 C CA . GLU B 1 25 ? -9.656 -1.265 5.625 1 98.44 25 GLU B CA 1
ATOM 955 C C . GLU B 1 25 ? -8.383 -1.534 6.422 1 98.44 25 GLU B C 1
ATOM 957 O O . GLU B 1 25 ? -8.391 -1.517 7.652 1 98.44 25 GLU B O 1
ATOM 962 N N . THR B 1 26 ? -7.367 -1.819 5.715 1 98.38 26 THR B N 1
ATOM 963 C CA . THR B 1 26 ? -6.09 -2.051 6.383 1 98.38 26 THR B CA 1
ATOM 964 C C . THR B 1 26 ? -5.66 -0.817 7.172 1 98.38 26 THR B C 1
ATOM 966 O O . THR B 1 26 ? -5.273 -0.924 8.336 1 98.38 26 THR B O 1
ATOM 969 N N . LEU B 1 27 ? -5.754 0.313 6.617 1 98.56 27 LEU B N 1
ATOM 970 C CA . LEU B 1 27 ? -5.375 1.548 7.297 1 98.56 27 LEU B CA 1
ATOM 971 C C . LEU B 1 27 ? -6.312 1.834 8.469 1 98.56 27 LEU B C 1
ATOM 973 O O . LEU B 1 27 ? -5.859 2.141 9.57 1 98.56 27 LEU B O 1
ATOM 977 N N . LEU B 1 28 ? -7.602 1.666 8.219 1 98.56 28 LEU B N 1
ATOM 978 C CA . LEU B 1 28 ? -8.586 1.941 9.258 1 98.56 28 LEU B CA 1
ATOM 979 C C . LEU B 1 28 ? -8.422 0.978 10.43 1 98.56 28 LEU B C 1
ATOM 981 O O . LEU B 1 28 ? -8.539 1.379 11.594 1 98.56 28 LEU B O 1
ATOM 985 N N . ASP B 1 29 ? -8.164 -0.24 10.109 1 98.69 29 ASP B N 1
ATOM 986 C CA . ASP B 1 29 ? -7.922 -1.229 11.156 1 98.69 29 ASP B CA 1
ATOM 987 C C . ASP B 1 29 ? -6.707 -0.847 12 1 98.69 29 ASP B C 1
ATOM 989 O O . ASP B 1 29 ? -6.73 -0.976 13.227 1 98.69 29 ASP B O 1
ATOM 993 N N . GLU B 1 30 ? -5.676 -0.399 11.352 1 98.25 30 GLU B N 1
ATOM 994 C CA . GLU B 1 30 ? -4.473 0.001 12.086 1 98.25 30 GLU B CA 1
ATOM 995 C C . GLU B 1 30 ? -4.727 1.251 12.922 1 98.25 30 GLU B C 1
ATOM 997 O O . GLU B 1 30 ? -4.23 1.364 14.047 1 98.25 30 GLU B O 1
ATOM 1002 N N . MET B 1 31 ? -5.473 2.127 12.398 1 98.31 31 MET B N 1
ATOM 1003 C CA . MET B 1 31 ? -5.852 3.305 13.172 1 98.31 31 MET B CA 1
ATOM 1004 C C . MET B 1 31 ? -6.617 2.906 14.43 1 98.31 31 MET B C 1
ATOM 1006 O O . MET B 1 31 ? -6.359 3.436 15.508 1 98.31 31 MET B O 1
ATOM 1010 N N . ARG B 1 32 ? -7.496 1.976 14.258 1 98.31 32 ARG B N 1
ATOM 1011 C CA . ARG B 1 32 ? -8.266 1.506 15.398 1 98.31 32 ARG B CA 1
ATOM 1012 C C . ARG B 1 32 ? -7.371 0.815 16.422 1 98.31 32 ARG B C 1
ATOM 1014 O O . ARG B 1 32 ? -7.5 1.044 17.625 1 98.31 32 ARG B O 1
ATOM 1021 N N . LYS B 1 33 ? -6.512 0.04 15.984 1 97.81 33 LYS B N 1
ATOM 1022 C CA . LYS B 1 33 ? -5.582 -0.666 16.859 1 97.81 33 LYS B CA 1
ATOM 1023 C C . LYS B 1 33 ? -4.77 0.313 17.703 1 97.81 33 LYS B C 1
ATOM 1025 O O . LYS B 1 33 ? -4.512 0.064 18.875 1 97.81 33 LYS B O 1
ATOM 1030 N N . HIS B 1 34 ? -4.391 1.413 17.094 1 96.75 34 HIS B N 1
ATOM 1031 C CA . HIS B 1 34 ? -3.547 2.396 17.766 1 96.75 34 HIS B CA 1
ATOM 1032 C C . HIS B 1 34 ? -4.387 3.516 18.375 1 96.75 34 HIS B C 1
ATOM 1034 O O . HIS B 1 34 ? -3.842 4.461 18.953 1 96.75 34 HIS B O 1
ATOM 1040 N N . ARG B 1 35 ? -5.68 3.5 18.172 1 96.88 35 ARG B N 1
ATOM 1041 C CA . ARG B 1 35 ? -6.645 4.469 18.672 1 96.88 35 ARG B CA 1
ATOM 1042 C C . ARG B 1 35 ? -6.336 5.871 18.156 1 96.88 35 ARG B C 1
ATOM 1044 O O . ARG B 1 35 ? -6.328 6.832 18.938 1 96.88 35 ARG B O 1
ATOM 1051 N N . MET B 1 36 ? -6.109 5.934 16.906 1 97.69 36 MET B N 1
ATOM 1052 C CA . MET B 1 36 ? -5.77 7.227 16.312 1 97.69 36 MET B CA 1
ATOM 1053 C C . MET B 1 36 ? -6.879 7.711 15.391 1 97.69 36 MET B C 1
ATOM 1055 O O . MET B 1 36 ? -7.438 6.922 14.625 1 97.69 36 MET B O 1
ATOM 1059 N N . SER B 1 37 ? -7.113 8.992 15.523 1 98.19 37 SER B N 1
ATOM 1060 C CA . SER B 1 37 ? -8.023 9.664 14.602 1 98.19 37 SER B CA 1
ATOM 1061 C C . SER B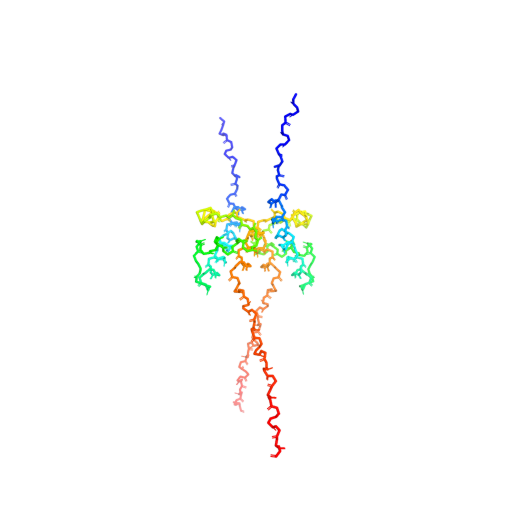 1 37 ? -7.285 10.211 13.383 1 98.19 37 SER B C 1
ATOM 1063 O O . SER B 1 37 ? -6.055 10.172 13.336 1 98.19 37 SER B O 1
ATOM 1065 N N . TYR B 1 38 ? -8.078 10.758 12.461 1 98.38 38 TYR B N 1
ATOM 1066 C CA . TYR B 1 38 ? -7.457 11.398 11.305 1 98.38 38 TYR B CA 1
ATOM 1067 C C . TYR B 1 38 ? -6.656 12.625 11.734 1 98.38 38 TYR B C 1
ATOM 1069 O O . TYR B 1 38 ? -5.621 12.93 11.133 1 98.38 38 TYR B O 1
ATOM 1077 N N . LYS B 1 39 ? -7.172 13.336 12.711 1 98.44 39 LYS B N 1
ATOM 1078 C CA . LYS B 1 39 ? -6.434 14.484 13.234 1 98.44 39 LYS B CA 1
ATOM 1079 C C . LYS B 1 39 ? -5.09 14.055 13.812 1 98.44 39 LYS B C 1
ATOM 1081 O O . LYS B 1 39 ? -4.062 14.68 13.539 1 98.44 39 LYS B O 1
ATOM 1086 N N . ALA B 1 40 ? -5.172 13.023 14.57 1 98.06 40 ALA B N 1
ATOM 1087 C CA . ALA B 1 40 ? -3.949 12.492 15.164 1 98.06 40 ALA B CA 1
ATOM 1088 C C . ALA B 1 40 ? -2.998 11.969 14.094 1 98.06 40 ALA B C 1
ATOM 1090 O O . ALA B 1 40 ? -1.785 12.172 14.18 1 98.06 40 ALA B O 1
ATOM 1091 N N . LEU B 1 41 ? -3.525 11.289 13.102 1 98.19 41 LEU B N 1
ATOM 1092 C CA . LEU B 1 41 ? -2.709 10.773 12.008 1 98.19 41 LEU B CA 1
ATOM 1093 C C . LEU B 1 41 ? -2.043 11.906 11.242 1 98.19 41 LEU B C 1
ATOM 1095 O O . LEU B 1 41 ? -0.863 11.82 10.891 1 98.19 41 LEU B O 1
ATOM 1099 N N . SER B 1 42 ? -2.801 12.891 11.016 1 98.31 42 SER B N 1
ATOM 1100 C CA . SER B 1 42 ? -2.264 14.062 10.336 1 98.31 42 SER B CA 1
ATOM 1101 C C . SER B 1 42 ? -1.052 14.625 11.07 1 98.31 42 SER B C 1
ATOM 1103 O O . SER B 1 42 ? -0.032 14.938 10.453 1 98.31 42 SER B O 1
ATOM 1105 N N . LYS B 1 43 ? -1.126 14.734 12.344 1 97.69 43 LYS B N 1
ATOM 1106 C CA . LYS B 1 43 ? -0.022 15.227 13.156 1 97.69 43 LYS B CA 1
ATOM 1107 C C . LYS B 1 43 ? 1.158 14.258 13.133 1 97.69 43 LYS B C 1
ATOM 1109 O O . LYS B 1 43 ? 2.311 14.68 13.023 1 97.69 43 LYS B O 1
ATOM 1114 N N . ALA B 1 44 ? 0.852 12.984 13.188 1 97.12 44 ALA B N 1
ATOM 1115 C CA . ALA B 1 44 ? 1.902 11.969 13.188 1 97.12 44 ALA B CA 1
ATOM 1116 C C . ALA B 1 44 ? 2.686 11.984 11.875 1 97.12 44 ALA B C 1
ATOM 1118 O O . ALA B 1 44 ? 3.896 11.758 11.867 1 97.12 44 ALA B O 1
ATOM 1119 N N . LEU B 1 45 ? 2.078 12.273 10.82 1 97.19 45 LEU B N 1
ATOM 1120 C CA . LEU B 1 45 ? 2.711 12.297 9.508 1 97.19 45 LEU B CA 1
ATOM 1121 C C . LEU B 1 45 ? 3.74 13.414 9.414 1 97.19 45 LEU B C 1
ATOM 1123 O O . LEU B 1 45 ? 4.695 13.328 8.641 1 97.19 45 LEU B O 1
ATOM 1127 N N . GLU B 1 46 ? 3.574 14.422 10.258 1 96.19 46 GLU B N 1
ATOM 1128 C CA . GLU B 1 46 ? 4.512 15.539 10.242 1 96.19 46 GLU B CA 1
ATOM 1129 C C . GLU B 1 46 ? 5.918 15.086 10.617 1 96.19 46 GLU B C 1
ATOM 1131 O O . GLU B 1 46 ? 6.906 15.625 10.117 1 96.19 46 GLU B O 1
ATOM 1136 N N . ARG B 1 47 ? 5.98 14.086 11.445 1 94.19 47 ARG B N 1
ATOM 1137 C CA . ARG B 1 47 ? 7.285 13.578 11.844 1 94.19 47 ARG B CA 1
ATOM 1138 C C . ARG B 1 47 ? 8.016 12.953 10.664 1 94.19 47 ARG B C 1
ATOM 1140 O O . ARG B 1 47 ? 9.242 12.852 10.664 1 94.19 47 ARG B O 1
ATOM 1147 N N . LEU B 1 48 ? 7.219 12.656 9.68 1 94.75 48 LEU B N 1
ATOM 1148 C CA . LEU B 1 48 ? 7.785 12.055 8.484 1 94.75 48 LEU B CA 1
ATOM 1149 C C . LEU B 1 48 ? 7.953 13.094 7.379 1 94.75 48 LEU B C 1
ATOM 1151 O O . LEU B 1 48 ? 8.305 12.75 6.246 1 94.75 48 LEU B O 1
ATOM 1155 N N . GLY B 1 49 ? 7.594 14.336 7.703 1 94.31 49 GLY B N 1
ATOM 1156 C CA . GLY B 1 49 ? 7.699 15.414 6.738 1 94.31 49 GLY B CA 1
ATOM 1157 C C . GLY B 1 49 ? 6.5 15.508 5.812 1 94.31 49 GLY B C 1
ATOM 1158 O O . GLY B 1 49 ? 6.578 16.125 4.746 1 94.31 49 GLY B O 1
ATOM 1159 N N . ILE B 1 50 ? 5.508 14.891 6.109 1 95.62 50 ILE B N 1
ATOM 1160 C CA . ILE B 1 50 ? 4.293 14.898 5.305 1 95.62 50 ILE B CA 1
ATOM 1161 C C . ILE B 1 50 ? 3.24 15.781 5.973 1 95.62 50 ILE B C 1
ATOM 1163 O O . ILE B 1 50 ? 2.867 15.547 7.125 1 95.62 50 ILE B O 1
ATOM 1167 N N . TYR B 1 51 ? 2.818 16.719 5.207 1 96.06 51 TYR B N 1
ATOM 1168 C CA . TYR B 1 51 ? 1.854 17.672 5.742 1 96.06 51 TYR B CA 1
ATOM 1169 C C . TYR B 1 51 ? 0.535 17.609 4.98 1 96.06 51 TYR B C 1
ATOM 1171 O O . TYR B 1 51 ? 0.422 18.141 3.873 1 96.06 51 TYR B O 1
ATOM 1179 N N . GLU B 1 52 ? -0.392 16.828 5.547 1 95.94 52 GLU B N 1
ATOM 1180 C CA . GLU B 1 52 ? -1.727 16.625 4.992 1 95.94 52 GLU B CA 1
ATOM 1181 C C . GLU B 1 52 ? -2.803 16.828 6.055 1 95.94 52 GLU B C 1
ATOM 1183 O O . GLU B 1 52 ? -2.666 16.359 7.184 1 95.94 52 GLU B O 1
ATOM 1188 N N . SER B 1 53 ? -3.834 17.594 5.738 1 97.69 53 SER B N 1
ATOM 1189 C CA . SER B 1 53 ? -4.898 17.828 6.707 1 97.69 53 SER B CA 1
ATOM 1190 C C . SER B 1 53 ? -5.719 16.578 6.957 1 97.69 53 SER B C 1
ATOM 1192 O O . SER B 1 53 ? -5.797 15.695 6.094 1 97.69 53 SER B O 1
ATOM 1194 N N . ALA B 1 54 ? -6.363 16.594 8.125 1 98.31 54 ALA B N 1
ATOM 1195 C CA . ALA B 1 54 ? -7.25 15.492 8.477 1 98.31 54 ALA B CA 1
ATOM 1196 C C . ALA B 1 54 ? -8.367 15.336 7.445 1 98.31 54 ALA B C 1
ATOM 1198 O O . ALA B 1 54 ? -8.734 14.219 7.082 1 98.31 54 ALA B O 1
ATOM 1199 N N . ALA B 1 55 ? -8.844 16.406 6.953 1 98.19 55 ALA B N 1
ATOM 1200 C CA . ALA B 1 55 ? -9.914 16.391 5.953 1 98.19 55 ALA B CA 1
ATOM 1201 C C . ALA B 1 55 ? -9.43 15.773 4.645 1 98.19 55 ALA B C 1
ATOM 1203 O O . ALA B 1 55 ? -10.156 14.992 4.023 1 98.19 55 ALA B O 1
ATOM 1204 N N . GLN B 1 56 ? -8.234 16.062 4.215 1 97.5 56 GLN B N 1
ATOM 1205 C CA . GLN B 1 56 ? -7.684 15.516 2.984 1 97.5 56 GLN B CA 1
ATOM 1206 C C . GLN B 1 56 ? -7.387 14.023 3.133 1 97.5 56 GLN B C 1
ATOM 1208 O O . GLN B 1 56 ? -7.586 13.25 2.195 1 97.5 56 GLN B O 1
ATOM 1213 N N . LEU B 1 57 ? -6.891 13.641 4.297 1 98.38 57 LEU B N 1
ATOM 1214 C CA . LEU B 1 57 ? -6.672 12.227 4.582 1 98.38 57 LEU B CA 1
ATOM 1215 C C . LEU B 1 57 ? -7.977 11.445 4.496 1 98.38 57 LEU B C 1
ATOM 1217 O O . LEU B 1 57 ? -8.031 10.383 3.871 1 98.38 57 LEU B O 1
ATOM 1221 N N . ASN B 1 58 ? -8.984 12 5.117 1 97.81 58 ASN B N 1
ATOM 1222 C CA . ASN B 1 58 ? -10.305 11.375 5.09 1 97.81 58 ASN B CA 1
ATOM 1223 C C . ASN B 1 58 ? -10.812 11.203 3.662 1 97.81 58 ASN B C 1
ATOM 1225 O O . ASN B 1 58 ? -11.344 10.148 3.314 1 97.81 58 ASN B O 1
ATOM 1229 N N . ARG B 1 59 ? -10.633 12.125 2.9 1 97.75 59 ARG B N 1
ATOM 1230 C CA . ARG B 1 59 ? -11.078 12.062 1.513 1 97.75 59 ARG B CA 1
ATOM 1231 C C . ARG B 1 59 ? -10.305 11 0.737 1 97.75 59 ARG B C 1
ATOM 1233 O O . ARG B 1 59 ? -10.891 10.219 -0.018 1 97.75 59 ARG B O 1
ATOM 1240 N N . LYS B 1 60 ? -9.008 10.977 0.905 1 97.69 60 LYS B N 1
ATOM 1241 C CA . LYS B 1 60 ? -8.164 9.992 0.223 1 97.69 60 LYS B CA 1
ATOM 1242 C C . LYS B 1 60 ? -8.586 8.57 0.569 1 97.69 60 LYS B C 1
ATOM 1244 O O . LYS B 1 60 ? -8.742 7.73 -0.32 1 97.69 60 LYS B O 1
ATOM 1249 N N . VAL B 1 61 ? -8.789 8.383 1.828 1 98.12 61 VAL B N 1
ATOM 1250 C CA . VAL B 1 61 ? -9.125 7.039 2.295 1 98.12 61 VAL B CA 1
ATOM 1251 C C . VAL B 1 61 ? -10.531 6.672 1.837 1 98.12 61 VAL B C 1
ATOM 1253 O O . VAL B 1 61 ? -10.789 5.527 1.452 1 98.12 61 VAL B O 1
ATOM 1256 N N . ASN B 1 62 ? -11.398 7.551 1.819 1 96.81 62 ASN B N 1
ATOM 1257 C CA . ASN B 1 62 ? -12.773 7.309 1.396 1 96.81 62 ASN B CA 1
ATOM 1258 C C . ASN B 1 62 ? -12.859 7.008 -0.097 1 96.81 62 ASN B C 1
ATOM 1260 O O . ASN B 1 62 ? -13.68 6.195 -0.525 1 96.81 62 ASN B O 1
ATOM 1264 N N . ARG B 1 63 ? -12.047 7.531 -0.845 1 96.31 63 ARG B N 1
ATOM 1265 C CA . ARG B 1 63 ? -12.008 7.285 -2.283 1 96.31 63 ARG B CA 1
ATOM 1266 C C . ARG B 1 63 ? -11.281 5.98 -2.6 1 96.31 63 ARG B C 1
ATOM 1268 O O . ARG B 1 63 ? -11.453 5.418 -3.686 1 96.31 63 ARG B O 1
ATOM 1275 N N . LYS B 1 64 ? -10.477 5.613 -1.802 1 95.25 64 LYS B N 1
ATOM 1276 C CA . LYS B 1 64 ? -9.844 4.297 -1.796 1 95.25 64 LYS B CA 1
ATOM 1277 C C . LYS B 1 64 ? -8.891 4.137 -2.977 1 95.25 64 LYS B C 1
ATOM 1279 O O . LYS B 1 64 ? -8.531 3.016 -3.344 1 95.25 64 LYS B O 1
ATOM 1284 N N . LYS B 1 65 ? -8.453 5.273 -3.525 1 94.44 65 LYS B N 1
ATOM 1285 C CA . LYS B 1 65 ? -7.582 5.25 -4.699 1 94.44 65 LYS B CA 1
ATOM 1286 C C . LYS B 1 65 ? -6.215 5.844 -4.383 1 94.44 65 LYS B C 1
ATOM 1288 O O . LYS B 1 65 ? -5.559 6.414 -5.262 1 94.44 65 LYS B O 1
ATOM 1293 N N . PHE B 1 66 ? -5.723 5.613 -3.203 1 97.25 66 PHE B N 1
ATOM 1294 C CA . PHE B 1 66 ? -4.469 6.219 -2.77 1 97.25 66 PHE B CA 1
ATOM 1295 C C . PHE B 1 66 ? -3.289 5.305 -3.086 1 97.25 66 PHE B C 1
ATOM 1297 O O . PHE B 1 66 ? -3.475 4.117 -3.367 1 97.25 66 PHE B O 1
ATOM 1304 N N . SER B 1 67 ? -2.127 5.922 -3.064 1 97.88 67 SER B N 1
ATOM 1305 C CA . SER B 1 67 ? -0.911 5.23 -3.477 1 97.88 67 SER B CA 1
ATOM 1306 C C . SER B 1 67 ? -0.407 4.297 -2.381 1 97.88 67 SER B C 1
ATOM 1308 O O . SER B 1 67 ? -0.756 4.461 -1.21 1 97.88 67 SER B O 1
ATOM 1310 N N . ALA B 1 68 ? 0.452 3.348 -2.785 1 98.5 68 ALA B N 1
ATOM 1311 C CA . ALA B 1 68 ? 1.136 2.479 -1.832 1 98.5 68 ALA B CA 1
ATOM 1312 C C . ALA B 1 68 ? 2.062 3.279 -0.923 1 98.5 68 ALA B C 1
ATOM 1314 O O . ALA B 1 68 ? 2.174 2.992 0.271 1 98.5 68 ALA B O 1
ATOM 1315 N N . ALA B 1 69 ? 2.689 4.273 -1.474 1 98.06 69 ALA B N 1
ATOM 1316 C CA . ALA B 1 69 ? 3.537 5.164 -0.684 1 98.06 69 ALA B CA 1
ATOM 1317 C C . ALA B 1 69 ? 2.744 5.824 0.441 1 98.06 69 ALA B C 1
ATOM 1319 O O . ALA B 1 69 ? 3.207 5.887 1.582 1 98.06 69 ALA B O 1
ATOM 1320 N N . PHE B 1 70 ? 1.573 6.242 0.177 1 97.75 70 PHE B N 1
ATOM 1321 C CA . PHE B 1 70 ? 0.706 6.867 1.169 1 97.75 70 PHE B CA 1
ATOM 1322 C C . PHE B 1 70 ? 0.347 5.879 2.273 1 97.75 70 PHE B C 1
ATOM 1324 O O . PHE B 1 70 ? 0.439 6.207 3.459 1 97.75 70 PHE B O 1
ATOM 1331 N N . LEU B 1 71 ? -0.022 4.738 1.805 1 98.56 71 LEU B N 1
ATOM 1332 C CA . LEU B 1 71 ? -0.393 3.725 2.787 1 98.56 71 LEU B CA 1
ATOM 1333 C C . LEU B 1 71 ? 0.772 3.422 3.723 1 98.56 71 LEU B C 1
ATOM 1335 O O . LEU B 1 71 ? 0.603 3.393 4.945 1 98.56 71 LEU B O 1
ATOM 1339 N N . LEU B 1 72 ? 1.922 3.264 3.189 1 98.19 72 LEU B N 1
ATOM 1340 C CA . LEU B 1 72 ? 3.078 2.895 3.998 1 98.19 72 LEU B CA 1
ATOM 1341 C C . LEU B 1 72 ? 3.477 4.035 4.93 1 98.19 72 LEU B C 1
ATOM 1343 O O . LEU B 1 72 ? 3.844 3.803 6.082 1 98.19 72 LEU B O 1
ATOM 1347 N N . ALA B 1 73 ? 3.412 5.234 4.434 1 97.81 73 ALA B N 1
ATOM 1348 C CA . ALA B 1 73 ? 3.703 6.383 5.285 1 97.81 73 ALA B CA 1
ATOM 1349 C C . ALA B 1 73 ? 2.734 6.449 6.465 1 97.81 73 ALA B C 1
ATOM 1351 O O . ALA B 1 73 ? 3.143 6.711 7.598 1 97.81 73 ALA B O 1
ATOM 1352 N N . CYS B 1 74 ? 1.442 6.207 6.164 1 98.44 74 CYS B N 1
ATOM 1353 C CA . CYS B 1 74 ? 0.444 6.23 7.227 1 98.44 74 CYS B CA 1
ATOM 1354 C C . CYS B 1 74 ? 0.718 5.141 8.258 1 98.44 74 CYS B C 1
ATOM 1356 O O . CYS B 1 74 ? 0.658 5.391 9.461 1 98.44 74 CYS B O 1
ATOM 1358 N N . LEU B 1 75 ? 1.033 3.992 7.758 1 98.19 75 LEU B N 1
ATOM 1359 C CA . LEU B 1 75 ? 1.3 2.883 8.664 1 98.19 75 LEU B CA 1
ATOM 1360 C C . LEU B 1 75 ? 2.535 3.16 9.516 1 98.19 75 LEU B C 1
ATOM 1362 O O . LEU B 1 75 ? 2.568 2.818 10.695 1 98.19 75 LEU B O 1
ATOM 1366 N N . GLU B 1 76 ? 3.48 3.723 8.906 1 97.62 76 GLU B N 1
ATOM 1367 C CA . GLU B 1 76 ? 4.676 4.109 9.648 1 97.62 76 GLU B CA 1
ATOM 1368 C C . GLU B 1 76 ? 4.348 5.152 10.719 1 97.62 76 GLU B C 1
ATOM 1370 O O . GLU B 1 76 ? 4.836 5.066 11.844 1 97.62 76 GLU B O 1
ATOM 1375 N N . ALA B 1 77 ? 3.588 6.078 10.375 1 97.62 77 ALA B N 1
ATOM 1376 C CA . ALA B 1 77 ? 3.232 7.164 11.289 1 97.62 77 ALA B CA 1
ATOM 1377 C C . ALA B 1 77 ? 2.445 6.637 12.484 1 97.62 77 ALA B C 1
ATOM 1379 O O . ALA B 1 77 ? 2.475 7.23 13.57 1 97.62 77 ALA B O 1
ATOM 1380 N N . LEU B 1 78 ? 1.771 5.555 12.305 1 97.56 78 LEU B N 1
ATOM 1381 C CA . LEU B 1 78 ? 0.939 4.98 13.359 1 97.56 78 LEU B CA 1
ATOM 1382 C C . LEU B 1 78 ? 1.795 4.246 14.383 1 97.56 78 LEU B C 1
ATOM 1384 O O . LEU B 1 78 ? 1.34 3.979 15.5 1 97.56 78 LEU B O 1
ATOM 1388 N N . GLU B 1 79 ? 3.006 3.832 14.008 1 94.31 79 GLU B N 1
ATOM 1389 C CA . GLU B 1 79 ? 3.881 3.113 14.93 1 94.31 79 GLU B CA 1
ATOM 1390 C C . GLU B 1 79 ? 4.383 4.031 16.047 1 94.31 79 GLU B C 1
ATOM 1392 O O . GLU B 1 79 ? 4.801 5.16 15.781 1 94.31 79 GLU B O 1
ATOM 1397 N N . PRO B 1 80 ? 4.188 3.527 17.328 1 84.06 80 PRO B N 1
ATOM 1398 C CA . PRO B 1 80 ? 4.637 4.352 18.453 1 84.06 80 PRO B CA 1
ATOM 1399 C C . PRO B 1 80 ? 6.133 4.656 18.391 1 84.06 80 PRO B C 1
ATOM 1401 O O . PRO B 1 80 ? 6.922 3.824 17.938 1 84.06 80 PRO B O 1
ATOM 1404 N N . GLU B 1 81 ? 6.43 5.875 18.625 1 75.62 81 GLU B N 1
ATOM 1405 C CA . GLU B 1 81 ? 7.84 6.23 18.75 1 75.62 81 GLU B CA 1
ATOM 1406 C C . GLU B 1 81 ? 8.469 5.52 19.953 1 75.62 81 GLU B 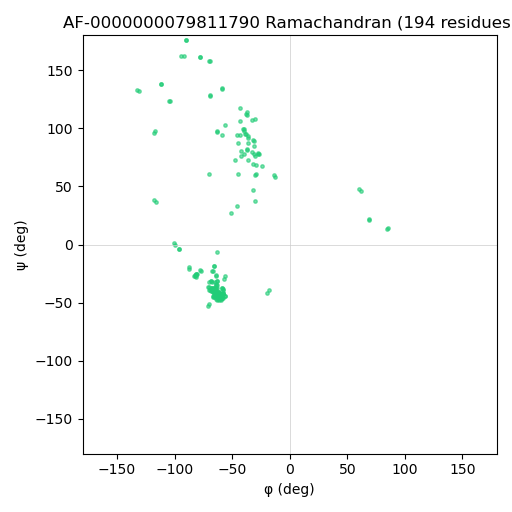C 1
ATOM 1408 O O . GLU B 1 81 ? 7.855 5.406 21.016 1 75.62 81 GLU B O 1
ATOM 1413 N N . GLU B 1 82 ? 9.117 4.422 19.625 1 60.12 82 GLU B N 1
ATOM 1414 C CA . GLU B 1 82 ? 9.812 3.842 20.781 1 60.12 82 GLU B CA 1
ATOM 1415 C C . GLU B 1 82 ? 10.359 4.93 21.688 1 60.12 82 GLU B C 1
ATOM 1417 O O . GLU B 1 82 ? 11.008 5.867 21.234 1 60.12 82 GLU B O 1
ATOM 1422 N N . GLU B 1 83 ? 9.625 5.297 22.641 1 55.34 83 GLU B N 1
ATOM 1423 C CA . GLU B 1 83 ? 10.336 6.027 23.688 1 55.34 83 GLU B CA 1
ATOM 1424 C C . GLU B 1 83 ? 11.719 5.43 23.922 1 55.34 83 GLU B C 1
ATOM 1426 O O . GLU B 1 83 ? 11.875 4.207 23.969 1 55.34 83 GLU B O 1
ATOM 1431 N N . PRO B 1 84 ? 12.836 6.176 23.578 1 49.53 84 PRO B N 1
ATOM 1432 C CA . PRO B 1 84 ? 14.102 5.582 24.031 1 49.53 84 PRO B CA 1
ATOM 1433 C C . PRO B 1 84 ? 13.953 4.793 25.328 1 49.53 84 PRO B C 1
ATOM 1435 O O . PRO B 1 84 ? 13.234 5.215 26.234 1 49.53 84 PRO B O 1
ATOM 1438 N N . ASN B 1 85 ? 13.656 3.562 25.172 1 47.66 85 ASN B N 1
ATOM 1439 C CA . ASN B 1 85 ? 13.773 2.873 26.453 1 47.66 85 ASN B CA 1
ATOM 1440 C C . ASN B 1 85 ? 14.781 3.559 27.359 1 47.66 85 ASN B C 1
ATOM 1442 O O . ASN B 1 85 ? 15.984 3.582 27.062 1 47.66 85 ASN B O 1
ATOM 1446 N N . ALA B 1 86 ? 14.492 4.621 28 1 48.06 86 ALA B N 1
ATOM 1447 C CA . ALA B 1 86 ? 15.375 5.02 29.094 1 48.06 86 ALA B CA 1
ATOM 1448 C C . ALA B 1 86 ? 16.031 3.803 29.75 1 48.06 86 ALA B C 1
ATOM 1450 O O . ALA B 1 86 ? 15.367 3.053 30.469 1 48.06 86 ALA B O 1
ATOM 1451 N N . ARG B 1 87 ? 16.781 3.012 29.031 1 45.66 87 ARG B N 1
ATOM 1452 C CA . ARG B 1 87 ? 17.531 2.092 29.875 1 45.66 87 ARG B CA 1
ATOM 1453 C C . ARG B 1 87 ? 17.891 2.738 31.203 1 45.66 87 ARG B C 1
ATOM 1455 O O . ARG B 1 87 ? 18.422 3.852 31.25 1 45.66 87 ARG B O 1
ATOM 1462 N N . PRO B 1 88 ? 17.25 2.35 32.25 1 47.62 88 PRO B N 1
ATOM 1463 C CA . PRO B 1 88 ? 17.734 2.959 33.5 1 47.62 88 PRO B CA 1
ATOM 1464 C C . PRO B 1 88 ? 19.266 3.123 33.5 1 47.62 88 PRO B C 1
ATOM 1466 O O . PRO B 1 88 ? 19.984 2.172 33.219 1 47.62 88 PRO B O 1
ATOM 1469 N N . LEU B 1 89 ? 19.828 4.133 32.906 1 47.88 89 LEU B N 1
ATOM 1470 C CA . LEU B 1 89 ? 21.25 4.34 33.219 1 47.88 89 LEU B CA 1
ATOM 1471 C C . LEU B 1 89 ? 21.562 3.873 34.625 1 47.88 89 LEU B C 1
ATOM 1473 O O . LEU B 1 89 ? 21.016 4.398 35.625 1 47.88 89 LEU B O 1
ATOM 1477 N N . GLY B 1 90 ? 21.672 2.602 34.875 1 45.69 90 GLY B N 1
ATOM 1478 C CA . GLY B 1 90 ? 22.25 2.182 36.125 1 45.69 90 GLY B CA 1
ATOM 1479 C C . GLY B 1 90 ? 23.375 3.088 36.594 1 45.69 90 GLY B C 1
ATOM 1480 O O . GLY B 1 90 ? 24.453 3.109 36 1 45.69 90 GLY B O 1
ATOM 1481 N N . LEU B 1 91 ? 23.125 4.266 37.062 1 49.56 91 LEU B N 1
ATOM 1482 C CA . LEU B 1 91 ? 24.141 5.035 37.75 1 49.56 91 LEU B CA 1
ATOM 1483 C C . LEU B 1 91 ? 24.938 4.141 38.719 1 49.56 91 LEU B C 1
ATOM 1485 O O . LEU B 1 91 ? 24.359 3.268 39.375 1 49.56 91 LEU B O 1
ATOM 1489 N N . PRO B 1 92 ? 26.188 3.77 38.438 1 46.31 92 PRO B N 1
ATOM 1490 C CA . PRO B 1 92 ? 27.031 3.039 39.375 1 46.31 92 PRO B CA 1
ATOM 1491 C C . PRO B 1 92 ? 26.969 3.6 40.781 1 46.31 92 PRO B C 1
ATOM 1493 O O . PRO B 1 92 ? 27.016 4.816 40.969 1 46.31 92 PRO B O 1
ATOM 1496 N N . THR B 1 93 ? 26.062 3.201 41.625 1 48.09 93 THR B N 1
ATOM 1497 C CA . THR B 1 93 ? 26.094 3.529 43.062 1 48.09 93 THR B CA 1
ATOM 1498 C C . THR B 1 93 ? 27.453 3.188 43.656 1 48.09 93 THR B C 1
ATOM 1500 O O . THR B 1 93 ? 27.594 3.059 44.875 1 48.09 93 THR B O 1
ATOM 1503 N N . ASP B 1 94 ? 28.562 3.186 42.906 1 41.66 94 ASP B N 1
ATOM 1504 C CA . ASP B 1 94 ? 29.75 2.666 43.594 1 41.66 94 ASP B CA 1
ATOM 1505 C C . ASP B 1 94 ? 30.109 3.541 44.781 1 41.66 94 ASP B C 1
ATOM 1507 O O . ASP B 1 94 ? 31.125 3.312 45.438 1 41.66 94 ASP B O 1
ATOM 1511 N N . LYS B 1 95 ? 29.609 4.688 45.188 1 40.81 95 LYS B N 1
ATOM 1512 C CA . LYS B 1 95 ? 30.609 5.305 46.062 1 40.81 95 LYS B CA 1
ATOM 1513 C C . LYS B 1 95 ? 30.734 4.551 47.375 1 40.81 95 LYS B C 1
ATOM 1515 O O . LYS B 1 95 ? 29.844 4.594 48.219 1 40.81 95 LYS B O 1
ATOM 1520 N N . GLN B 1 96 ? 31.094 3.309 47.406 1 42.41 96 GLN B N 1
ATOM 1521 C CA . GLN B 1 96 ? 31.562 2.781 48.688 1 42.41 96 GLN B CA 1
ATOM 1522 C C . GLN B 1 96 ? 32.562 3.727 49.312 1 42.41 96 GLN B C 1
ATOM 1524 O O . GLN B 1 96 ? 33.656 3.938 48.781 1 42.41 96 GLN B O 1
ATOM 1529 N N . GLY B 1 97 ? 32.188 4.883 49.844 1 37.09 97 GLY B N 1
ATOM 1530 C CA . GLY B 1 97 ? 33.031 5.613 50.781 1 37.09 97 GLY B CA 1
ATOM 1531 C C . GLY B 1 97 ? 33.688 4.727 51.812 1 37.09 97 GLY B C 1
ATOM 1532 O O . GLY B 1 97 ? 32.969 4.109 52.625 1 37.09 97 GLY B O 1
ATOM 1533 N N . SER B 1 98 ? 34.656 4.039 51.5 1 40.34 98 SER B N 1
ATOM 1534 C CA . SER B 1 98 ? 35.625 3.469 52.438 1 40.34 98 SER B CA 1
ATOM 1535 C C . SER B 1 98 ? 36.062 4.512 53.469 1 40.34 98 SER B C 1
ATOM 1537 O O . SER B 1 98 ? 36.781 5.449 53.094 1 40.34 98 SER B O 1
ATOM 1539 N N . ASN B 1 99 ? 35.375 5.562 54.062 1 31.05 99 ASN B N 1
ATOM 1540 C CA . ASN B 1 99 ? 36.062 5.969 55.281 1 31.05 99 ASN B CA 1
ATOM 1541 C C . ASN B 1 99 ? 35.906 4.941 56.375 1 31.05 99 ASN B C 1
ATOM 1543 O O . ASN B 1 99 ? 34.844 4.324 56.5 1 31.05 99 ASN B O 1
#

InterPro domains:
  IPR045526 Domain of unknown function DUF6471 [PF20075] (19-79)

Foldseek 3Di:
DPDPPPCPPVVVVVVVVVVLLVLLVVLVVLCVVLVHALQRLQVLLVVVVDHDHSVRVVVCSVVSPDDPVVSVSSNVSSDDDPPPPVPVPPPPPPPPPPD/DPPPPPCPPPVVVVVVVVVLLVLLVVLVVLCVVLVHALQRLQVLLVVVVDHDHSVRVVVCSVVSPDDPVVSVSSNVSSDDDPPPPVPVPPPPPPPPPPD

Nearest PDB structures (foldseek):
  8bx1-assembly1_A  TM=6.592E-01  e=8.001E-01  Mus musculus
  6yov-assembly1_K  TM=6.355E-01  e=1.202E+00  Aequorea victoria
  6t90-assembly1_K  TM=6.733E-01  e=2.561E+00  Aequorea victoria
  9dzm-assembly1_D  TM=6.582E-01  e=2.280E+00  Homo sapiens
  5wc9-assembly1_B  TM=6.091E-01  e=3.631E+00  Homo sapiens

Organism: NCBI:txid164759

Sequence (198 aa):
MATPTTLASTSEASAWEVWEEEAAETLLDEMRKHRMSYKALSKALERLGIYESAAQLNRKVNRKKFSAAFLLACLEALEPEEEPNARPLGLPTDKQGSNMATPTTLASTSEASAWEVWEEEAAETLLDEMRKHRMSYKALSKALERLGIYESAAQLNRKVNRKKFSAAFLLACLEALEPEEEPNARPLGLPTDKQGSN

pLDDT: mean 79.94, std 24.49, range [24.09, 98.69]

Radius of gyration: 25.61 Å; Cα contacts (8 Å, |Δi|>4): 162; chains: 2; bounding box: 63×101×89 Å

Solvent-accessible surface area (backbone atoms only — not comparable to full-atom values): 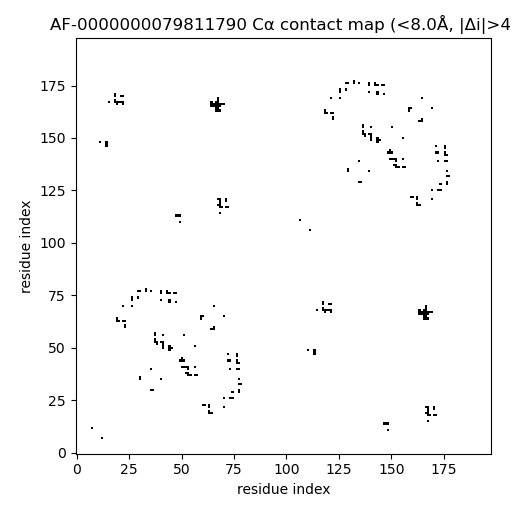11572 Å² total; per-residue (Å²): 131,84,74,77,72,78,66,82,50,65,67,68,53,49,47,50,46,58,29,17,51,47,42,37,47,52,53,52,51,50,28,57,75,64,69,48,50,52,61,54,46,26,58,36,26,44,81,68,66,39,87,52,54,35,70,57,50,52,49,42,47,72,65,33,75,46,39,24,26,55,51,52,48,51,56,55,40,61,51,74,74,74,60,73,71,73,60,73,72,73,67,78,76,75,78,73,73,81,120,131,85,73,80,76,79,66,82,50,65,70,67,53,48,48,49,46,57,29,18,50,48,42,36,47,52,53,51,51,51,27,57,75,64,71,48,50,53,60,54,47,27,56,36,27,43,81,66,65,40,88,52,53,37,69,56,51,50,50,44,48,73,65,33,76,43,39,24,27,54,50,51,47,51,54,53,40,63,50,75,74,74,62,74,71,72,61,75,75,73,67,78,76,64,79,71,73,81,121